Protein 7FCB (pdb70)

B-factor: mean 17.1, std 8.0, range [6.61, 62.69]

Sequence (273 aa):
PQLHYVPYDTPVEDVMRILKESGTLVIRNFLDQNTVQKVQDEVDDYVRNWKTKQPSNLSLMSKTYRCEVLNHPWMHAICERMFGPTYGDYWFNGGSILHLEPGENTQPIHQDHVFYQISKWRRPTDPDLTINFTMALTEFTVENGGTRVCPGSHLWENGHASPAEEDMVPVLMQPGDALILPGSMWHSAGANRTSEYRRGFATSFHPCHFTPIESHHHHLPREMVEEMTPLVQKMLGFRTLNLHNNVKVWKAGEGNLEDATGLKSVAAKLAAAL

Solvent-accessible surface area: 13326 Å² total; per-residue (Å²): 124,113,18,67,73,13,80,84,120,20,81,38,147,46,0,38,117,13,8,164,98,4,0,0,0,0,0,77,103,5,9,83,105,107,22,4,116,99,2,28,116,52,1,59,111,41,1,199,129,151,149,62,44,80,0,37,46,3,1,44,78,0,116,4,2,16,36,86,3,0,39,14,95,13,0,14,18,0,0,97,120,25,0,16,106,74,49,13,28,12,18,4,2,7,7,16,0,31,6,6,61,45,42,33,112,55,57,109,33,50,30,38,8,107,118,21,106,53,8,139,192,27,132,21,129,60,47,17,5,7,0,23,0,4,0,0,6,30,83,2,31,83,103,9,0,2,10,22,0,11,22,9,0,15,87,73,88,78,82,88,75,58,6,39,92,147,74,18,55,47,0,85,0,109,38,0,5,0,0,0,5,2,0,3,0,33,9,0,13,4,11,1,192,46,96,124,74,5,6,0,0,4,0,10,0,0,0,3,112,31,121,26,104,27,75,6,164,102,11,57,98,119,38,5,97,76,9,55,82,72,0,9,39,3,6,19,30,36,6,0,63,34,88,144,146,79,67,35,133,83,32,63,151,38,38,41,14,73,75,63,48,16,81,116,139,101,76,67,135,85,84,76,167

Foldseek 3Di:
DDAEEEEQPDDLVVVVVQCLQWVKYKYALLDPLVLLVQLCVQCVVVQVVACWTWDWPSLQRHVCVQAPVLVRVSVCSNCCVLACVAFNDKAWFTKTKTKHAAFAAWFDWAQQCPPPPCLLVDALPHRFQKKKKKFWSAWADQQQFAKWWQTPQSRDGPPDDADDPVRTHGDTGHGNMIMMHGRSITMITHHNNDNDMTIIMMIMMGHPVDDHPDADPPHDLVSLLSGDPSSCRNRLQWWGDTPDQDIPSDPVSHMNCVVVVSDDDDDDPVVVD

Radius of gyration: 19.38 Å; Cα contacts (8 Å, |Δi|>4): 568; chains: 1; bounding box: 34×60×56 Å

Secondary structure (DSSP, 8-state):
----EE-TTS-HHHHHHHHHHHS-EEETTSS-HHHHHHHHHHHHHHHHH--EE----HHHH-HHHHHTGGG-HHHHHHHHHHHHHHHS-EEE----EEEE-TTPPPPPPB-GGGG-GGGGT--TTSPPS-EEEEEESS-B-TTTT--EE-TTGGGSPTTPPPPPGGG-EE--B-TT-EEEEETT--EE-----SSS-EEEEEEEEEETTS--SS--TTS-HHHHHTS-HHHHHHTT-S-EE-STT-EESEETTEEHHHHTT-S--PPPHHHH-

Structure (mmCIF, N/CA/C/O backbone):
data_7FCB
#
_entry.id   7FCB
#
_cell.length_a   90.210
_cell.length_b   52.316
_cell.length_c   57.784
_cell.angle_alpha   90.000
_cell.angle_beta   99.440
_cell.angle_gamma   90.000
#
_symmetry.space_group_name_H-M   'C 1 2 1'
#
loop_
_entity.id
_entity.type
_entity.pdbx_description
1 polymer '2-oxoglutarate/Fe(II)-dependent dioxygenase SptF'
2 non-polymer N-OXALYLGLYCINE
3 non-polymer 'FE (II) ION'
4 water water
#
loop_
_atom_site.group_PDB
_atom_site.id
_atom_site.type_symbol
_atom_site.label_atom_id
_atom_site.label_alt_id
_atom_site.label_comp_id
_atom_site.label_asym_id
_atom_site.label_entity_id
_atom_site.label_seq_id
_atom_site.pdbx_PDB_ins_code
_atom_site.Cartn_x
_atom_site.Cartn_y
_atom_site.Cartn_z
_atom_site.occupancy
_atom_site.B_iso_or_equiv
_atom_site.auth_seq_id
_atom_site.auth_comp_id
_atom_site.auth_asym_id
_atom_site.auth_atom_id
_atom_site.pdbx_PDB_model_num
ATOM 1 N N . PRO A 1 2 ? -21.79049 -1.23429 9.28393 1.000 31.21187 4 PRO C N 1
ATOM 2 C CA . PRO A 1 2 ? -21.77033 0.23043 9.33043 1.000 25.46032 4 PRO C CA 1
ATOM 3 C C . PRO A 1 2 ? -21.95898 0.85958 7.94870 1.000 25.53298 4 PRO C C 1
ATOM 4 O O . PRO A 1 2 ? -21.62807 0.25663 6.92717 1.000 31.73663 4 PRO C O 1
ATOM 8 N N . GLN A 1 3 ? -22.49428 2.07810 7.93604 1.000 21.26609 5 GLN C N 1
ATOM 9 C CA . GLN A 1 3 ? -22.91467 2.76303 6.72278 1.000 22.16229 5 GLN C CA 1
ATOM 10 C C . GLN A 1 3 ? -22.73147 4.25181 6.97079 1.000 15.72878 5 GLN C C 1
ATOM 11 O O . GLN A 1 3 ? -22.76037 4.69902 8.12065 1.000 17.90571 5 GLN C O 1
ATOM 17 N N . LEU A 1 4 ? -22.54581 5.01823 5.89923 1.000 15.19258 6 LEU C N 1
ATOM 18 C CA . LEU A 1 4 ? -22.61906 6.47303 6.00473 1.000 15.53939 6 LEU C CA 1
ATOM 19 C C . LEU A 1 4 ? -24.08315 6.89635 5.95837 1.000 14.50468 6 LEU C C 1
ATOM 20 O O . LEU A 1 4 ? -24.77382 6.65392 4.96415 1.000 15.75291 6 LEU C O 1
ATOM 25 N N . HIS A 1 5 ? -24.56261 7.52689 7.01935 1.000 12.67115 7 HIS C N 1
ATOM 26 C CA . HIS A 1 5 ? -25.93278 8.01392 7.08039 1.000 12.49689 7 HIS C CA 1
ATOM 27 C C . HIS A 1 5 ? -25.94932 9.52493 6.91094 1.000 15.13861 7 HIS C C 1
ATOM 28 O O . HIS A 1 5 ? -25.08022 10.22611 7.43683 1.000 13.53350 7 HIS C O 1
ATOM 35 N N . TYR A 1 6 ? -26.93653 10.01471 6.16610 1.000 13.76186 8 TYR C N 1
ATOM 36 C CA . TYR A 1 6 ? -27.24442 11.43232 6.04893 1.000 13.29271 8 TYR C CA 1
ATOM 37 C C . TYR A 1 6 ? -28.59324 11.63480 6.72692 1.000 17.40594 8 TYR C C 1
ATOM 38 O O . TYR A 1 6 ? -29.58706 11.01645 6.32622 1.000 19.08482 8 TYR C O 1
ATOM 47 N N . VAL A 1 7 ? -28.62819 12.46117 7.76777 1.000 12.99899 9 VAL C N 1
ATOM 48 C CA . VAL A 1 7 ? -29.83469 12.60390 8.58411 1.000 12.54628 9 VAL C CA 1
ATOM 49 C C . VAL A 1 7 ? -30.32339 14.04549 8.56940 1.000 14.46908 9 VAL C C 1
ATOM 50 O O . VAL A 1 7 ? -29.51565 14.97967 8.43252 1.000 12.82208 9 VAL C O 1
ATOM 54 N N . PRO A 1 8 ? -31.62327 14.27679 8.72168 1.000 13.74318 10 PRO C N 1
ATOM 55 C CA . PRO A 1 8 ? -32.12337 15.64733 8.80039 1.000 14.63190 10 PRO C CA 1
ATOM 56 C C . PRO A 1 8 ? -31.71669 16.33301 10.09271 1.000 12.35894 10 PRO C C 1
ATOM 57 O O . PRO A 1 8 ? -31.43224 15.70381 11.11605 1.000 12.61410 10 PRO C O 1
ATOM 61 N N . TYR A 1 9 ? -31.75170 17.66408 10.04548 1.000 13.94332 11 TYR C N 1
ATOM 62 C CA . TYR A 1 9 ? -31.38028 18.47360 11.20045 1.000 13.70337 11 TYR C CA 1
ATOM 63 C C . TYR A 1 9 ? -32.15914 18.07968 12.44973 1.000 15.13812 11 TYR C C 1
ATOM 64 O O . TYR A 1 9 ? -31.61806 18.08947 13.56300 1.000 13.96503 11 TYR C O 1
ATOM 73 N N . ASP A 1 10 ? -33.43946 17.74756 12.29347 1.000 14.51281 12 ASP C N 1
ATOM 74 C CA . ASP A 1 10 ? -34.30011 17.46923 13.43643 1.000 16.15675 12 ASP C CA 1
ATOM 75 C C . ASP A 1 10 ? -34.22682 16.02147 13.92266 1.000 14.86885 12 ASP C C 1
ATOM 76 O O . ASP A 1 10 ? -35.07689 15.60555 14.71679 1.000 17.42333 12 ASP C O 1
ATOM 81 N N . THR A 1 11 ? -33.22149 15.26138 13.49962 1.000 13.29776 13 THR C N 1
ATOM 82 C CA . THR A 1 11 ? -33.03224 13.91026 14.01671 1.000 14.11830 13 THR C CA 1
ATOM 83 C C . THR A 1 11 ? -32.77678 13.97288 15.51897 1.000 16.37949 13 THR C C 1
ATOM 84 O O . THR A 1 11 ? -31.98977 14.81556 15.97448 1.000 14.88798 13 THR C O 1
ATOM 88 N N . PRO A 1 12 ? -33.41412 13.12307 16.32315 1.000 14.46818 14 PRO C N 1
ATOM 89 C CA . PRO A 1 12 ? -33.17657 13.19554 17.76521 1.000 13.92488 14 PRO C CA 1
ATOM 90 C C . PRO A 1 12 ? -31.71257 12.95908 18.11113 1.000 14.09610 14 PRO C C 1
ATOM 91 O O . PRO A 1 12 ? -31.00932 12.18334 17.45679 1.000 12.77149 14 PRO C O 1
ATOM 95 N N . VAL A 1 13 ? -31.26245 13.65316 19.15812 1.000 12.66809 15 VAL C N 1
ATOM 96 C CA . VAL A 1 13 ? -29.85783 13.58186 19.56262 1.000 12.02375 15 VAL C CA 1
ATOM 97 C C . VAL A 1 13 ? -29.46587 12.14357 19.87220 1.000 12.70079 15 VAL C C 1
ATOM 98 O O . VAL A 1 13 ? -28.37678 11.68690 19.51494 1.000 12.71588 15 VAL C O 1
ATOM 102 N N . GLU A 1 14 ? -30.35115 11.40976 20.55696 1.000 13.63454 16 GLU C N 1
ATOM 103 C CA . GLU A 1 14 ? -30.08781 10.01394 20.89058 1.000 14.62636 16 GLU C CA 1
ATOM 104 C C . GLU A 1 14 ? -29.77349 9.19261 19.65035 1.000 13.42087 16 GLU C C 1
ATOM 105 O O . GLU A 1 14 ? -28.91485 8.30334 19.68024 1.000 14.11443 16 GLU C O 1
ATOM 111 N N . ASP A 1 15 ? -30.47881 9.45663 18.54988 1.000 13.42208 17 ASP C N 1
ATOM 112 C CA . ASP A 1 15 ? -30.26738 8.66226 17.34653 1.000 15.23452 17 ASP C CA 1
ATOM 113 C C . ASP A 1 15 ? -28.93374 8.99857 16.70009 1.000 13.78540 17 ASP C C 1
ATOM 114 O O . ASP A 1 15 ? -28.22957 8.10680 16.22423 1.000 13.22294 17 ASP C O 1
ATOM 119 N N . VAL A 1 16 ? -28.54123 10.27136 16.74705 1.000 12.48877 18 VAL C N 1
ATOM 120 C CA . VAL A 1 16 ? -27.22483 10.65729 16.24067 1.000 12.30937 18 VAL C CA 1
ATOM 121 C C . VAL A 1 16 ? -26.11220 10.00892 17.06088 1.000 11.82748 18 VAL C C 1
ATOM 122 O O . VAL A 1 16 ? -25.12966 9.50530 16.50358 1.000 11.31255 18 VAL C O 1
ATOM 126 N N . MET A 1 17 ? -26.25022 9.99433 18.39230 1.000 11.01101 19 MET C N 1
ATOM 127 C CA . MET A 1 17 ? -25.23333 9.35960 19.22143 1.000 9.90469 19 MET C CA 1
ATOM 128 C C . MET A 1 17 ? -25.13518 7.87333 18.91544 1.000 12.15309 19 MET C C 1
ATOM 129 O O . MET A 1 17 ? -24.03835 7.31299 18.87049 1.000 13.20129 19 MET C O 1
ATOM 134 N N . ARG A 1 18 ? -26.27696 7.22135 18.67591 1.000 12.42523 20 ARG C N 1
ATOM 135 C CA . ARG A 1 18 ? -26.25097 5.80524 18.33189 1.000 13.06996 20 ARG C CA 1
ATOM 136 C C . ARG A 1 18 ? -25.54117 5.57251 17.00363 1.000 14.15900 20 ARG C C 1
ATOM 137 O O . ARG A 1 18 ? -24.73414 4.64698 16.87659 1.000 13.34569 20 ARG C O 1
ATOM 145 N N . ILE A 1 19 ? -25.83910 6.39769 15.99730 1.000 13.62056 21 ILE C N 1
ATOM 146 C CA . ILE A 1 19 ? -25.15430 6.26473 14.71514 1.000 13.60130 21 ILE C CA 1
ATOM 147 C C . ILE A 1 19 ? -23.65899 6.49416 14.88542 1.000 11.73399 21 ILE C C 1
ATOM 148 O O . ILE A 1 19 ? -22.83780 5.77890 14.30369 1.000 12.56575 21 ILE C O 1
ATOM 153 N N . LEU A 1 20 ? -23.27313 7.48886 15.69610 1.000 11.48972 22 LEU C N 1
ATOM 154 C CA . LEU A 1 20 ? -21.84661 7.70017 15.93005 1.000 12.55413 22 LEU C CA 1
ATOM 155 C C . LEU A 1 20 ? -21.20419 6.46539 16.55285 1.000 13.43313 22 LEU C C 1
ATOM 156 O O . LEU A 1 20 ? -20.10556 6.05575 16.15688 1.000 13.17463 22 LEU C O 1
ATOM 161 N N . LYS A 1 21 ? -21.88668 5.84436 17.51315 1.000 13.15000 23 LYS C N 1
ATOM 162 C CA . LYS A 1 21 ? -21.31923 4.67096 18.16625 1.000 13.07397 23 LYS C CA 1
ATOM 163 C C . LYS A 1 21 ? -21.16848 3.51360 17.18455 1.000 14.23269 23 LYS C C 1
ATOM 164 O O . LYS A 1 21 ? -20.14784 2.81044 17.19270 1.000 15.96550 23 LYS C O 1
ATOM 170 N N . GLU A 1 22 ? -22.16151 3.32042 16.31082 1.000 13.63103 24 GLU C N 1
ATOM 171 C CA . GLU A 1 22 ? -22.17005 2.15987 15.43062 1.000 14.18771 24 GLU C CA 1
ATOM 172 C C . GLU A 1 22 ? -21.29786 2.38304 14.19892 1.000 14.86884 24 GLU C C 1
ATOM 173 O O . GLU A 1 22 ? -20.52786 1.49834 13.80842 1.000 15.28136 24 GLU C O 1
ATOM 179 N N . SER A 1 23 ? -21.40515 3.56251 13.57463 1.000 13.46433 25 SER C N 1
ATOM 180 C CA . SER A 1 23 ? -20.76522 3.82301 12.29232 1.000 13.29810 25 SER C CA 1
ATOM 181 C C . SER A 1 23 ? -19.58867 4.78557 12.36599 1.000 12.70733 25 SER C C 1
ATOM 182 O O . SER A 1 23 ? -18.76394 4.79412 11.44732 1.000 12.56279 25 SER C O 1
ATOM 185 N N . GLY A 1 24 ? -19.47952 5.58199 13.42676 1.000 11.04210 26 GLY C N 1
ATOM 186 C CA . GLY A 1 24 ? -18.29815 6.39420 13.64579 1.000 11.36361 26 GLY C CA 1
ATOM 187 C C . GLY A 1 24 ? -18.28331 7.74068 12.95651 1.000 10.84477 26 GLY C C 1
ATOM 188 O O . GLY A 1 24 ? -17.26739 8.45095 13.04766 1.000 11.70815 26 GLY C O 1
ATOM 189 N N . THR A 1 25 ? -19.35843 8.11345 12.27200 1.000 10.53427 27 THR C N 1
ATOM 190 C CA . THR A 1 25 ? -19.44518 9.33915 11.48754 1.000 10.62035 27 THR C CA 1
ATOM 191 C C . THR A 1 25 ? -20.87800 9.40188 10.97660 1.000 12.00443 27 THR C C 1
ATOM 192 O O . THR A 1 25 ? -21.61867 8.41606 11.05469 1.000 12.24846 27 THR C O 1
ATOM 196 N N . LEU A 1 26 ? -21.26524 10.56910 10.46883 1.000 10.43726 28 LEU C N 1
ATOM 197 C CA . LEU A 1 26 ? -22.54666 10.77450 9.79913 1.000 9.55223 28 LEU C CA 1
ATOM 198 C C . LEU A 1 26 ? -22.54758 12.20292 9.27800 1.000 10.62322 28 LEU C C 1
ATOM 199 O O . LEU A 1 26 ? -21.68488 13.01114 9.63998 1.000 9.71020 28 LEU C O 1
ATOM 204 N N . VAL A 1 27 ? -23.52398 12.50420 8.41654 1.000 9.73097 29 VAL C N 1
ATOM 205 C CA . VAL A 1 27 ? -23.77731 13.86433 7.95832 1.000 10.00121 29 VAL C CA 1
ATOM 206 C C . VAL A 1 27 ? -25.11020 14.34116 8.50681 1.000 11.17012 29 VAL C C 1
ATOM 207 O O . VAL A 1 27 ? -26.10805 13.60740 8.47125 1.000 12.14521 29 VAL C O 1
ATOM 211 N N . ILE A 1 28 ? -25.13084 15.57387 9.00827 1.000 10.00356 30 ILE C N 1
ATOM 212 C CA . ILE A 1 28 ? -26.36912 16.25455 9.36246 1.000 10.19517 30 ILE C CA 1
ATOM 213 C C . ILE A 1 28 ? -26.66903 17.28436 8.28403 1.000 11.77541 30 ILE C C 1
ATOM 214 O O . ILE A 1 28 ? -25.89023 18.22957 8.08232 1.000 10.78206 30 ILE C O 1
ATOM 219 N N . ARG A 1 29 ? -27.78747 17.08926 7.57631 1.000 10.78825 31 ARG C N 1
ATOM 220 C CA . ARG A 1 29 ? -28.18338 18.02269 6.53308 1.000 11.14666 31 ARG C CA 1
ATOM 221 C C . ARG A 1 29 ? -28.64063 19.34600 7.12102 1.000 11.70970 31 ARG C C 1
ATOM 222 O O . ARG A 1 29 ? -29.26245 19.40001 8.18063 1.000 11.91941 31 ARG C O 1
ATOM 230 N N . ASN A 1 30 ? -28.37262 20.42802 6.39153 1.000 11.53919 32 ASN C N 1
ATOM 231 C CA . ASN A 1 30 ? -28.86773 21.75075 6.77274 1.000 12.18042 32 ASN C CA 1
ATOM 232 C C . ASN A 1 30 ? -28.35850 22.18176 8.13782 1.000 10.90309 32 ASN C C 1
ATOM 233 O O . ASN A 1 30 ? -29.01438 22.94401 8.84262 1.000 11.83843 32 ASN C O 1
ATOM 238 N N . PHE A 1 31 ? -27.16994 21.69345 8.48082 1.000 11.15028 33 PHE C N 1
ATOM 239 C CA . PHE A 1 31 ? -26.53856 22.04226 9.74573 1.000 10.77255 33 PHE C CA 1
ATOM 240 C C . PHE A 1 31 ? -26.41625 23.54933 9.89609 1.000 10.10038 33 PHE C C 1
ATOM 241 O O . PHE A 1 31 ? -26.67000 24.09992 10.97735 1.000 10.00737 33 PHE C O 1
ATOM 249 N N . LEU A 1 32 ? -26.01151 24.23395 8.82185 1.000 9.20291 34 LEU C N 1
ATOM 250 C CA . LEU A 1 32 ? -26.04475 25.68311 8.74495 1.000 10.54613 34 LEU C CA 1
ATOM 251 C C . LEU A 1 32 ? -27.00742 26.08083 7.64272 1.000 12.26317 34 LEU C C 1
ATOM 252 O O . LEU A 1 32 ? -27.13480 25.37745 6.64239 1.000 12.55364 34 LEU C O 1
ATOM 257 N N . ASP A 1 33 ? -27.66403 27.21996 7.82893 1.000 11.24921 35 ASP C N 1
ATOM 258 C CA . ASP A 1 33 ? -28.47030 27.76715 6.74942 1.000 13.82252 35 ASP C CA 1
ATOM 259 C C . ASP A 1 33 ? -27.58419 28.54336 5.77128 1.000 13.70286 35 ASP C C 1
ATOM 260 O O . ASP A 1 33 ? -26.39220 28.76051 6.00363 1.000 11.93923 35 ASP C O 1
ATOM 265 N N . GLN A 1 34 ? -28.17270 28.94956 4.64293 1.000 13.90272 36 GLN C N 1
ATOM 266 C CA . GLN A 1 34 ? -27.38066 29.64933 3.63601 1.000 12.69602 36 GLN C CA 1
ATOM 267 C C . GLN A 1 34 ? -26.90578 31.00891 4.12437 1.000 13.96896 36 GLN C C 1
ATOM 268 O O . GLN A 1 34 ? -25.86946 31.50518 3.66679 1.000 14.69395 36 GLN C O 1
ATOM 274 N N . ASN A 1 35 ? -27.63892 31.62675 5.04952 1.000 13.03298 37 ASN C N 1
ATOM 275 C CA . ASN A 1 35 ? -27.19490 32.89651 5.61145 1.000 14.80888 37 ASN C CA 1
ATOM 276 C C . ASN A 1 35 ? -25.85699 32.73557 6.31280 1.000 14.46218 37 ASN C C 1
ATOM 277 O O . ASN A 1 35 ? -24.94457 33.55101 6.13424 1.000 14.82044 37 ASN C O 1
ATOM 282 N N . THR A 1 36 ? -25.73061 31.69069 7.13824 1.000 12.95892 38 THR C N 1
ATOM 283 C CA . THR A 1 36 ? -24.49227 31.48025 7.88419 1.000 13.72155 38 THR C CA 1
ATOM 284 C C . THR A 1 36 ? -23.34371 31.11028 6.95383 1.000 12.05402 38 THR C C 1
ATOM 285 O O . THR A 1 36 ? -22.22176 31.60536 7.11707 1.000 11.56819 38 THR C O 1
ATOM 289 N N . VAL A 1 37 ? -23.61209 30.25972 5.95230 1.000 11.11350 39 VAL C N 1
ATOM 290 C CA . VAL A 1 37 ? -22.60113 29.95133 4.94043 1.000 12.15231 39 VAL C CA 1
ATOM 291 C C . VAL A 1 37 ? -22.05802 31.22997 4.30126 1.000 13.83111 39 VAL C C 1
ATOM 292 O O . VAL A 1 37 ? -20.84212 31.40617 4.15050 1.000 12.05934 39 VAL C O 1
ATOM 296 N N . GLN A 1 38 ? -22.95161 32.13936 3.89923 1.000 12.98923 40 GLN C N 1
ATOM 297 C CA . GLN A 1 38 ? -22.49527 33.34643 3.21426 1.000 11.42475 40 GLN C CA 1
ATOM 298 C C . GLN A 1 38 ? -21.76098 34.28475 4.16296 1.000 12.54066 40 GLN C C 1
ATOM 299 O O . GLN A 1 38 ? -20.74647 34.88073 3.78572 1.000 13.22948 40 GLN C O 1
ATOM 305 N N . LYS A 1 39 ? -22.24318 34.42719 5.39744 1.000 11.77820 41 LYS C N 1
ATOM 306 C CA . LYS A 1 39 ? -21.57946 35.33948 6.32278 1.000 11.61005 41 LYS C CA 1
ATOM 307 C C . LYS A 1 39 ? -20.17804 34.85867 6.66697 1.000 13.70447 41 LYS C C 1
ATOM 308 O O . LYS A 1 39 ? -19.24315 35.66209 6.73999 1.000 13.44986 41 LYS C O 1
ATOM 314 N N . VAL A 1 40 ? -20.01481 33.55339 6.88351 1.000 12.22810 42 VAL C N 1
ATOM 315 C CA . VAL A 1 40 ? -18.67996 33.00901 7.12014 1.000 16.18921 42 VAL C CA 1
ATOM 316 C C . VAL A 1 40 ? -17.78342 33.20935 5.89764 1.000 16.47709 42 VAL C C 1
ATOM 317 O O . VAL A 1 40 ? -16.63414 33.64584 6.02799 1.000 18.61498 42 VAL C O 1
ATOM 321 N N . GLN A 1 41 ? -18.28457 32.87901 4.69810 1.000 16.45352 43 GLN C N 1
ATOM 322 C CA . GLN A 1 41 ? -17.51678 33.11861 3.46736 1.000 17.30140 43 GLN C CA 1
ATOM 323 C C . GLN A 1 41 ? -17.10350 34.58476 3.35889 1.000 19.64526 43 GLN C C 1
ATOM 324 O O . GLN A 1 41 ? -15.94514 34.90142 3.06280 1.000 22.08843 43 GLN C O 1
ATOM 330 N N . ASP A 1 42 ? -18.04953 35.49334 3.59406 1.000 16.37688 44 ASP C N 1
ATOM 331 C CA . ASP A 1 42 ? -17.77385 36.92292 3.47879 1.000 16.62546 44 ASP C CA 1
ATOM 332 C C . ASP A 1 42 ? -16.68815 37.34577 4.45333 1.000 17.71908 44 ASP C C 1
ATOM 333 O O . ASP A 1 42 ? -15.80624 38.14461 4.11548 1.000 18.37244 44 ASP C O 1
ATOM 338 N N . GLU A 1 43 ? -16.72634 36.80390 5.66928 1.000 17.43284 45 GLU C N 1
ATOM 339 C CA . GLU A 1 43 ? -15.78647 37.19823 6.70536 1.000 19.93060 45 GLU C CA 1
ATOM 340 C C . GLU A 1 43 ? -14.39299 36.58823 6.52302 1.000 16.94388 45 GLU C C 1
ATOM 341 O O . GLU A 1 43 ? -13.41783 37.19486 6.98191 1.000 23.89075 45 GLU C O 1
ATOM 347 N N . VAL A 1 44 ? -14.25621 35.46955 5.79842 1.000 20.86884 46 VAL C N 1
ATOM 348 C CA . VAL A 1 44 ? -12.96413 34.79309 5.65518 1.000 22.32043 46 VAL C CA 1
ATOM 349 C C . VAL A 1 44 ? -12.38535 34.82045 4.24389 1.000 25.37176 46 VAL C C 1
ATOM 350 O O . VAL A 1 44 ? -11.23940 34.37418 4.06079 1.000 28.74285 46 VAL C O 1
ATOM 354 N N . ASP A 1 45 ? -13.12190 35.29784 3.24036 1.000 25.13706 47 ASP C N 1
ATOM 355 C CA . ASP A 1 45 ? -12.70506 35.02023 1.86499 1.000 26.60205 47 ASP C CA 1
ATOM 356 C C . ASP A 1 45 ? -11.37272 35.68527 1.52510 1.000 33.09130 47 ASP C C 1
ATOM 357 O O . ASP A 1 45 ? -10.48983 35.04771 0.93537 1.000 25.74316 47 ASP C O 1
ATOM 362 N N . ASP A 1 46 ? -11.20188 36.95905 1.89169 1.000 34.11737 48 ASP C N 1
ATOM 363 C CA . ASP A 1 46 ? -9.93402 37.63303 1.62120 1.000 34.46567 48 ASP C CA 1
ATOM 364 C C . ASP A 1 46 ? -8.79349 37.01831 2.42265 1.000 34.61114 48 ASP C C 1
ATOM 365 O O . ASP A 1 46 ? -7.65561 36.96132 1.94211 1.000 28.60580 48 ASP C O 1
ATOM 370 N N . TYR A 1 47 ? -9.08383 36.55118 3.63795 1.000 28.26218 49 TYR C N 1
ATOM 371 C CA . TYR A 1 47 ? -8.06068 35.94289 4.48120 1.000 28.02353 49 TYR C CA 1
ATOM 372 C C . TYR A 1 47 ? -7.56292 34.63797 3.86699 1.000 28.80039 49 TYR C C 1
ATOM 373 O O . TYR A 1 47 ? -6.36838 34.32595 3.94085 1.000 30.14687 49 TYR C O 1
ATOM 382 N N . VAL A 1 48 ? -8.45674 33.89019 3.21114 1.000 28.00501 50 VAL C N 1
ATOM 383 C CA . VAL A 1 48 ? -8.06848 32.63532 2.56979 1.000 30.90668 50 VAL C CA 1
ATOM 384 C C . VAL A 1 48 ? -7.23395 32.89839 1.31774 1.000 34.29404 50 VAL C C 1
ATOM 385 O O . VAL A 1 48 ? -6.20501 32.25046 1.09309 1.000 29.97183 50 VAL C O 1
ATOM 389 N N . ARG A 1 49 ? -7.66449 33.84450 0.47742 1.000 36.69323 51 ARG C N 1
ATOM 390 C CA . ARG A 1 49 ? -6.92197 34.11421 -0.75356 1.000 36.10144 51 ARG C CA 1
ATOM 391 C C . ARG A 1 49 ? -5.52699 34.65404 -0.45979 1.000 37.09760 51 ARG C C 1
ATOM 392 O O . ARG A 1 49 ? -4.57128 34.34986 -1.18379 1.000 36.00759 51 ARG C O 1
ATOM 400 N N . ASN A 1 50 ? -5.38887 35.45128 0.60205 1.000 37.16874 52 ASN C N 1
ATOM 401 C CA . ASN A 1 50 ? -4.10199 36.02687 0.97510 1.000 38.15067 52 ASN C CA 1
ATOM 402 C C . ASN A 1 50 ? -3.23886 35.07069 1.78683 1.000 37.93629 52 ASN C C 1
ATOM 403 O O . ASN A 1 50 ? -2.05984 35.36492 2.01201 1.000 38.62914 52 ASN C O 1
ATOM 408 N N . TRP A 1 51 ? -3.79251 33.94477 2.22414 1.000 35.93542 53 TRP C N 1
ATOM 409 C CA . TRP A 1 51 ? -3.05949 32.95957 3.00914 1.000 35.02827 53 TRP C CA 1
ATOM 410 C C . TRP A 1 51 ? -2.06700 32.20150 2.13401 1.000 37.88289 53 TRP C C 1
ATOM 411 O O . TRP A 1 51 ? -2.45015 31.58999 1.13450 1.000 37.18737 53 TRP C O 1
ATOM 422 N N . LYS A 1 58 ? -1.46784 23.46895 -2.74326 1.000 29.24304 60 LYS C N 1
ATOM 423 C CA . LYS A 1 58 ? -2.83694 23.40588 -3.25391 1.000 32.59685 60 LYS C CA 1
ATOM 424 C C . LYS A 1 58 ? -3.87458 23.12856 -2.15762 1.000 27.61012 60 LYS C C 1
ATOM 425 O O . LYS A 1 58 ? -5.05353 22.90288 -2.44282 1.000 23.67668 60 LYS C O 1
ATOM 431 N N . THR A 1 59 ? -3.43009 23.15823 -0.90138 1.000 28.62788 61 THR C N 1
ATOM 432 C CA . THR A 1 59 ? -4.31973 23.09436 0.25136 1.000 28.35093 61 THR C CA 1
ATOM 433 C C . THR A 1 59 ? -4.03810 24.29803 1.13425 1.000 25.32070 61 THR C C 1
ATOM 434 O O . THR A 1 59 ? -2.87668 24.58208 1.44424 1.000 29.90103 61 THR C O 1
ATOM 438 N N . LYS A 1 60 ? -5.09196 25.01508 1.52378 1.000 24.61621 62 LYS C N 1
ATOM 439 C CA . LYS A 1 60 ? -4.97781 26.10204 2.48881 1.000 22.71331 62 LYS C CA 1
ATOM 440 C C . LYS A 1 60 ? -5.82173 25.76943 3.70916 1.000 25.99975 62 LYS C C 1
ATOM 441 O O . LYS A 1 60 ? -7.03278 25.53794 3.58796 1.000 21.46527 62 LYS C O 1
ATOM 447 N N . GLN A 1 61 ? -5.19355 25.78134 4.88465 1.000 24.34999 63 GLN C N 1
ATOM 448 C CA . GLN A 1 61 ? -5.89350 25.54720 6.15057 1.000 22.34928 63 GLN C CA 1
ATOM 449 C C . GLN A 1 61 ? -5.56711 26.62276 7.18310 1.000 23.14364 63 GLN C C 1
ATOM 450 O O . GLN A 1 61 ? -5.02865 26.32752 8.25493 1.000 24.11764 63 GLN C O 1
ATOM 456 N N . PRO A 1 62 ? -5.91155 27.88193 6.91088 1.000 19.68123 64 PRO C N 1
ATOM 457 C CA . PRO A 1 62 ? -5.74703 28.91510 7.94309 1.000 24.15697 64 PRO C CA 1
ATOM 458 C C . PRO A 1 62 ? -6.74773 28.70649 9.07004 1.000 23.22603 64 PRO C C 1
ATOM 459 O O . PRO A 1 62 ? -7.90109 28.34598 8.83147 1.000 19.05924 64 PRO C O 1
ATOM 463 N N . SER A 1 63 ? -6.29732 28.94599 10.30700 1.000 17.89529 65 SER C N 1
ATOM 464 C CA . SER A 1 63 ? -7.15453 28.84123 11.49000 1.000 17.25053 65 SER C CA 1
ATOM 465 C C . SER A 1 63 ? -7.39894 30.23091 12.07060 1.000 16.28629 65 SER C C 1
ATOM 466 O O . SER A 1 63 ? -7.61726 31.17249 11.30837 1.000 18.33626 65 SER C O 1
ATOM 469 N N . ASN A 1 64 ? -7.37544 30.40273 13.39816 1.000 15.09328 66 ASN C N 1
ATOM 470 C CA . ASN A 1 64 ? -7.65864 31.72572 13.97206 1.000 14.13617 66 ASN C CA 1
ATOM 471 C C . ASN A 1 64 ? -9.07008 32.20848 13.62828 1.000 12.70405 66 ASN C C 1
ATOM 472 O O . ASN A 1 64 ? -9.30062 33.40579 13.45190 1.000 12.34767 66 ASN C O 1
ATOM 477 N N . LEU A 1 65 ? -10.03725 31.28673 13.52014 1.000 10.81574 67 LEU C N 1
ATOM 478 C CA . LEU A 1 65 ? -11.33589 31.65311 12.95829 1.000 12.33101 67 LEU C CA 1
ATOM 479 C C . LEU A 1 65 ? -12.15998 32.52555 13.89673 1.000 12.19600 67 LEU C C 1
ATOM 480 O O . LEU A 1 65 ? -12.93449 33.36864 13.42711 1.000 12.08091 67 LEU C O 1
ATOM 485 N N . SER A 1 66 ? -12.01793 32.34747 15.21352 1.000 11.06492 68 SER C N 1
ATOM 486 C CA . SER A 1 66 ? -12.76201 33.19795 16.13548 1.000 11.21819 68 SER C CA 1
ATOM 487 C C . SER A 1 66 ? -12.28220 34.63969 16.06943 1.000 12.47791 68 SER C C 1
ATOM 488 O O . SER A 1 66 ? -13.08109 35.56689 16.25256 1.000 14.35134 68 SER C O 1
ATOM 491 N N . LEU A 1 67 ? -10.99137 34.84312 15.80718 1.000 11.85356 69 LEU C N 1
ATOM 492 C CA . LEU A 1 67 ? -10.46875 36.18950 15.62183 1.000 14.00804 69 LEU C CA 1
ATOM 493 C C . LEU A 1 67 ? -10.94078 36.78268 14.30517 1.000 14.93650 69 LEU C C 1
ATOM 494 O O . LEU A 1 67 ? -11.28490 37.96726 14.23905 1.000 16.34098 69 LEU C O 1
ATOM 499 N N . MET A 1 68 ? -10.97096 35.98157 13.24379 1.000 12.28370 70 MET C N 1
ATOM 500 C CA . MET A 1 68 ? -11.21780 36.54907 11.92920 1.000 14.65707 70 MET C CA 1
ATOM 501 C C . MET A 1 68 ? -12.69484 36.64402 11.57219 1.000 17.11847 70 MET C C 1
ATOM 502 O O . MET A 1 68 ? -13.04732 37.41998 10.67707 1.000 17.85066 70 MET C O 1
ATOM 507 N N . SER A 1 69 ? -13.57317 35.90823 12.25305 1.000 15.26982 71 SER C N 1
ATOM 508 C CA . SER A 1 69 ? -14.97323 35.80357 11.85136 1.000 13.97250 71 SER C CA 1
ATOM 509 C C . SER A 1 69 ? -15.90030 36.03863 13.04124 1.000 12.34565 71 SER C C 1
ATOM 510 O O . SER A 1 69 ? -15.98219 35.20710 13.95915 1.000 11.92347 71 SER C O 1
ATOM 513 N N . LYS A 1 70 ? -16.60292 37.17416 13.02960 1.000 13.18646 72 LYS C N 1
ATOM 514 C CA . LYS A 1 70 ? -17.60273 37.44302 14.05550 1.000 12.07941 72 LYS C CA 1
ATOM 515 C C . LYS A 1 70 ? -18.69567 36.38443 14.06057 1.000 13.89985 72 LYS C C 1
ATOM 516 O O . LYS A 1 70 ? -19.17443 35.97940 15.12702 1.000 13.87433 72 LYS C O 1
ATOM 522 N N . THR A 1 71 ? -19.10127 35.91769 12.87804 1.000 13.76585 73 THR C N 1
ATOM 523 C CA . THR A 1 71 ? -20.12434 34.88353 12.82269 1.000 13.28815 73 THR C CA 1
ATOM 524 C C . THR A 1 71 ? -19.62642 33.59969 13.47865 1.000 13.58617 73 THR C C 1
ATOM 525 O O . THR A 1 71 ? -20.39195 32.91093 14.15410 1.000 12.01349 73 THR C O 1
ATOM 529 N N . TYR A 1 72 ? -18.34622 33.27031 13.29826 1.000 13.18469 74 TYR C N 1
ATOM 530 C CA . TYR A 1 72 ? -17.79101 32.07359 13.93008 1.000 11.43325 74 TYR C CA 1
ATOM 531 C C . TYR A 1 72 ? -17.85968 32.16585 15.45301 1.000 10.80054 74 TYR C C 1
ATOM 532 O O . TYR A 1 72 ? -18.36034 31.25103 16.11888 1.000 10.74974 74 TYR C O 1
ATOM 541 N N . ARG A 1 73 ? -17.37233 33.27240 16.02410 1.000 10.79935 75 ARG C N 1
ATOM 542 C CA . ARG A 1 73 ? -17.30202 33.36403 17.47874 1.000 10.69405 75 ARG C CA 1
ATOM 543 C C . ARG A 1 73 ? -18.64537 33.68443 18.10901 1.000 12.30437 75 ARG C C 1
ATOM 544 O O . ARG A 1 73 ? -18.88556 33.28596 19.25507 1.000 12.96361 75 ARG C O 1
ATOM 552 N N . CYS A 1 74 ? -19.52186 34.40148 17.39734 1.000 12.32568 76 CYS C N 1
ATOM 553 C CA . CYS A 1 74 ? -20.79556 34.80129 17.97883 1.000 12.22504 76 CYS C CA 1
ATOM 554 C C . CYS A 1 74 ? -21.92198 33.82979 17.68096 1.000 12.38695 76 CYS C C 1
ATOM 555 O O . CYS A 1 74 ? -22.87916 33.74720 18.45417 1.000 14.10845 76 CYS C O 1
ATOM 558 N N . GLU A 1 75 ? -21.84615 33.10542 16.57206 1.000 13.19177 77 GLU C N 1
ATOM 559 C CA . GLU A 1 75 ? -22.93794 32.23037 16.15692 1.000 13.09675 77 GLU C CA 1
ATOM 560 C C . GLU A 1 75 ? -22.50424 30.77139 16.05814 1.000 12.65951 77 GLU C C 1
ATOM 561 O O . GLU A 1 75 ? -23.04475 29.92966 16.77849 1.000 11.57235 77 GLU C O 1
ATOM 567 N N . VAL A 1 76 ? -21.52239 30.44460 15.21261 1.000 11.45842 78 VAL C N 1
ATOM 568 C CA . VAL A 1 76 ? -21.18600 29.04055 14.94632 1.000 11.14191 78 VAL C CA 1
ATOM 569 C C . VAL A 1 76 ? -20.81802 28.30131 16.23520 1.000 10.05480 78 VAL C C 1
ATOM 570 O O . VAL A 1 76 ? -21.23319 27.15351 16.44930 1.000 10.26573 78 VAL C O 1
ATOM 574 N N . LEU A 1 77 ? -20.04116 28.93879 17.11667 1.000 9.59171 79 LEU C N 1
ATOM 575 C CA . LEU A 1 77 ? -19.58913 28.23729 18.31349 1.000 9.54617 79 LEU C CA 1
ATOM 576 C C . LEU A 1 77 ? -20.69191 28.04111 19.34926 1.000 9.46526 79 LEU C C 1
ATOM 577 O O . LEU A 1 77 ? -20.45816 27.33487 20.33651 1.000 10.32575 79 LEU C O 1
ATOM 582 N N . ASN A 1 78 ? -21.87097 28.63150 19.15225 1.000 9.96675 80 ASN C N 1
ATOM 583 C CA . ASN A 1 78 ? -23.04406 28.36827 19.97638 1.000 10.61537 80 ASN C CA 1
ATOM 584 C C . ASN A 1 78 ? -23.94264 27.29564 19.38021 1.000 11.31387 80 ASN C C 1
ATOM 585 O O . ASN A 1 78 ? -25.05098 27.08491 19.88100 1.000 12.29915 80 ASN C O 1
ATOM 590 N N . HIS A 1 79 ? -23.49910 26.61504 18.33201 1.000 9.76347 81 HIS C N 1
ATOM 591 C CA . HIS A 1 79 ? -24.37838 25.72167 17.58703 1.000 9.84143 81 HIS C CA 1
ATOM 592 C C . HIS A 1 79 ? -24.96410 24.62683 18.47685 1.000 10.98796 81 HIS C C 1
ATOM 593 O O . HIS A 1 79 ? -24.20769 23.84517 19.07848 1.000 9.82362 81 HIS C O 1
ATOM 600 N N . PRO A 1 80 ? -26.28943 24.51677 18.57021 1.000 11.19488 82 PRO C N 1
ATOM 601 C CA . PRO A 1 80 ? -26.87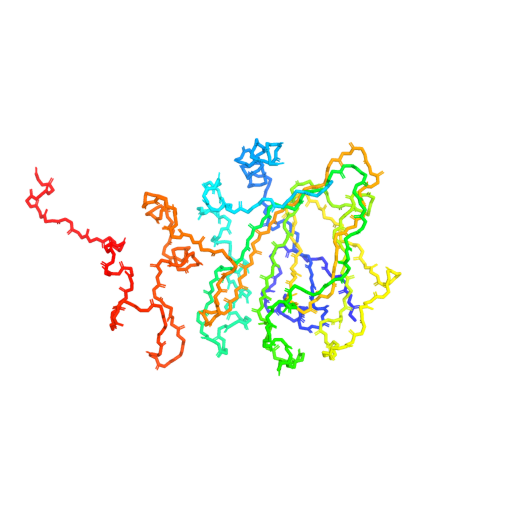355 23.54072 19.50718 1.000 11.68505 82 PRO C CA 1
ATOM 602 C C . PRO A 1 80 ? -26.49573 22.09254 19.23702 1.000 10.12228 82 PRO C C 1
ATOM 603 O O . PRO A 1 80 ? -26.43351 21.29835 20.18435 1.000 10.74288 82 PRO C O 1
ATOM 607 N N . TRP A 1 81 ? -26.23908 21.71246 17.98780 1.000 9.47686 83 TRP C N 1
ATOM 608 C CA . TRP A 1 81 ? -25.85067 20.33106 17.72906 1.000 9.34081 83 TRP C CA 1
ATOM 609 C C . TRP A 1 81 ? -24.46020 20.04146 18.26714 1.000 11.45335 83 TRP C C 1
ATOM 610 O O . TRP A 1 81 ? -24.20991 18.94994 18.79009 1.000 10.59937 83 TRP C O 1
ATOM 621 N N . MET A 1 82 ? -23.53132 20.99669 18.13390 1.000 10.70406 84 MET C N 1
ATOM 622 C CA . MET A 1 82 ? -22.20124 20.77324 18.69249 1.000 10.42192 84 MET C CA 1
ATOM 623 C C . MET A 1 82 ? -22.26501 20.51132 20.18250 1.000 9.48926 84 MET C C 1
ATOM 624 O O . MET A 1 82 ? -21.67323 19.54087 20.67818 1.000 9.23314 84 MET C O 1
ATOM 629 N N . HIS A 1 83 ? -23.03443 21.31811 20.90669 1.000 9.55187 85 HIS C N 1
ATOM 630 C CA . HIS A 1 83 ? -23.07681 21.16986 22.35435 1.000 10.16893 85 HIS C CA 1
ATOM 631 C C . HIS A 1 83 ? -23.87635 19.95091 22.78722 1.000 10.54269 85 HIS C C 1
ATOM 632 O O . HIS A 1 83 ? -23.51417 19.28728 23.77019 1.000 11.13088 85 HIS C O 1
ATOM 639 N N . ALA A 1 84 ? -24.94114 19.61482 22.05859 1.000 10.59041 86 ALA C N 1
ATOM 640 C CA . ALA A 1 84 ? -25.69835 18.42114 22.40737 1.000 11.31916 86 ALA C CA 1
ATOM 641 C C . ALA A 1 84 ? -24.82809 17.17866 22.29423 1.000 10.65965 86 ALA C C 1
ATOM 642 O O . ALA A 1 84 ? -24.85596 16.30586 23.17341 1.000 12.24257 86 ALA C O 1
ATOM 644 N N . ILE A 1 85 ? -24.03438 17.08404 21.22369 1.000 10.99867 87 ILE C N 1
ATOM 645 C CA . ILE A 1 85 ? -23.17079 15.92517 21.03211 1.000 9.64344 87 ILE C CA 1
ATOM 646 C C . ILE A 1 85 ? -22.02559 15.93105 22.03684 1.000 11.15235 87 ILE C C 1
ATOM 647 O O . ILE A 1 85 ? -21.72582 14.91166 22.66155 1.000 10.94869 87 ILE C O 1
ATOM 652 N N . CYS A 1 86 ? -21.38798 17.08287 22.22211 1.000 9.64205 88 CYS C N 1
ATOM 653 C CA . CYS A 1 86 ? -20.20836 17.13221 23.07789 1.000 9.58024 88 CYS C CA 1
ATOM 654 C C . CYS A 1 86 ? -20.56498 16.85335 24.53520 1.000 10.65692 88 CYS C C 1
ATOM 655 O O . CYS A 1 86 ? -19.81401 16.16731 25.24478 1.000 10.70445 88 CYS C O 1
ATOM 658 N N . GLU A 1 87 ? -21.69795 17.37758 25.00704 1.000 10.67789 89 GLU C N 1
ATOM 659 C CA . GLU A 1 87 ? -22.10721 17.08140 26.37685 1.000 10.56610 89 GLU C CA 1
ATOM 660 C C . GLU A 1 87 ? -22.26276 15.58349 26.58141 1.000 10.37601 89 GLU C C 1
ATOM 661 O O . GLU A 1 87 ? -21.84770 15.04222 27.61541 1.000 12.13733 89 GLU C O 1
ATOM 667 N N . ARG A 1 88 ? -22.82106 14.88822 25.59437 1.000 11.19510 90 ARG C N 1
ATOM 668 C CA . ARG A 1 88 ? -23.03188 13.45219 25.74078 1.000 10.62460 90 ARG C CA 1
ATOM 669 C C . ARG A 1 88 ? -21.75009 12.65886 25.52384 1.000 12.03783 90 ARG C C 1
ATOM 670 O O . ARG A 1 88 ? -21.57284 11.59869 26.13216 1.000 13.66979 90 ARG C O 1
ATOM 678 N N . MET A 1 89 ? -20.83612 13.14069 24.67707 1.000 10.81610 91 MET C N 1
ATOM 679 C CA . MET A 1 89 ? -19.62225 12.38021 24.41093 1.000 11.82254 91 MET C CA 1
ATOM 680 C C . MET A 1 89 ? -18.59803 12.55613 25.52860 1.000 11.95123 91 MET C C 1
ATOM 681 O O . MET A 1 89 ? -17.95706 11.58429 25.94268 1.000 12.40344 91 MET C O 1
ATOM 686 N N . PHE A 1 90 ? -18.46900 13.76711 26.06126 1.000 10.36555 92 PHE C N 1
ATOM 687 C CA . PHE A 1 90 ? -17.43281 14.08465 27.03553 1.000 10.97949 92 PHE C CA 1
ATOM 688 C C . PHE A 1 90 ? -17.93907 14.25856 28.45436 1.000 9.87984 92 PHE C C 1
ATOM 689 O O . PHE A 1 90 ? -17.17085 14.03721 29.40030 1.000 11.51577 92 PHE C O 1
ATOM 697 N N . GLY A 1 91 ? -19.20247 14.63094 28.63545 1.000 10.80885 93 GLY C N 1
ATOM 698 C CA . GLY A 1 91 ? -19.73139 14.95945 29.94140 1.000 12.54746 93 GLY C CA 1
ATOM 699 C C . GLY A 1 91 ? -19.61838 13.86995 30.99268 1.000 13.01430 93 GLY C C 1
ATOM 700 O O . GLY A 1 91 ? -19.08553 14.09870 32.08018 1.000 12.70762 93 GLY C O 1
ATOM 701 N N . PRO A 1 92 ? -20.10339 12.66076 30.69888 1.000 12.35907 94 PRO C N 1
ATOM 702 C CA . PRO A 1 92 ? -20.07905 11.61516 31.74164 1.000 12.88631 94 PRO C CA 1
ATOM 703 C C . PRO A 1 92 ? -18.68727 11.30357 32.27547 1.000 13.32531 94 PRO C C 1
ATOM 704 O O . PRO A 1 92 ? -18.52434 11.07626 33.48407 1.000 16.47719 94 PRO C O 1
ATOM 708 N N . THR A 1 93 ? -17.66567 11.32530 31.42107 1.000 13.95906 95 THR C N 1
ATOM 709 C CA . THR A 1 93 ? -16.31982 10.91403 31.80241 1.000 13.85427 95 THR C CA 1
ATOM 710 C C . THR A 1 93 ? -15.48613 12.06948 32.33139 1.000 15.08705 95 THR C C 1
ATOM 711 O O . THR A 1 93 ? -14.74464 11.90947 33.30605 1.000 18.33276 95 THR C O 1
ATOM 715 N N . TYR A 1 94 ? -15.59247 13.23623 31.70955 1.000 12.83102 96 TYR C N 1
ATOM 716 C CA . TYR A 1 94 ? -14.68342 14.34333 31.95287 1.000 13.62262 96 TYR C CA 1
ATOM 717 C C . TYR A 1 94 ? -15.34627 15.55519 32.57039 1.000 14.52840 96 TYR C C 1
ATOM 718 O O . TYR A 1 94 ? -14.65323 16.35131 33.21497 1.000 18.75175 96 TYR C O 1
ATOM 727 N N . GLY A 1 95 ? -16.63384 15.72449 32.39819 1.000 11.74398 97 GLY C N 1
ATOM 728 C CA . GLY A 1 95 ? -17.30395 16.96043 32.77839 1.000 11.82473 97 GLY C CA 1
ATOM 729 C C . GLY A 1 95 ? -17.31221 17.95020 31.61385 1.000 12.20507 97 GLY C C 1
ATOM 730 O O . GLY A 1 95 ? -17.92878 17.68873 30.59260 1.000 12.91233 97 GLY C O 1
ATOM 731 N N . ASP A 1 96 ? -16.61573 19.06568 31.78534 1.000 11.35168 98 ASP C N 1
ATOM 732 C CA . ASP A 1 96 ? -16.59590 20.08872 30.75505 1.000 9.78899 98 ASP C CA 1
ATOM 733 C C . ASP A 1 96 ? -15.75808 19.65752 29.54647 1.000 9.22569 98 ASP C C 1
ATOM 734 O O . ASP A 1 96 ? -14.87235 18.79322 29.62649 1.000 9.65135 98 ASP C O 1
ATOM 739 N N . TYR A 1 97 ? -16.04793 20.29884 28.42202 1.000 9.69710 99 TYR C N 1
ATOM 740 C CA . TYR A 1 97 ? -15.24661 20.22571 27.21372 1.000 8.26621 99 TYR C CA 1
ATOM 741 C C . TYR A 1 97 ? -15.00230 21.65510 26.74251 1.000 8.78316 99 TYR C C 1
ATOM 742 O O . TYR A 1 97 ? -15.61129 22.61404 27.23922 1.000 9.25257 99 TYR C O 1
ATOM 751 N N . TRP A 1 98 ? -14.08378 21.80099 25.78137 1.000 7.54986 100 TRP C N 1
ATOM 752 C CA . TRP A 1 98 ? -13.79102 23.11196 25.21803 1.000 8.20488 100 TRP C CA 1
ATOM 753 C C . TRP A 1 98 ? -13.26609 22.96721 23.79551 1.000 8.00053 100 TRP C C 1
ATOM 754 O O . TRP A 1 98 ? -13.06795 21.86491 23.28943 1.000 8.38273 100 TRP C O 1
ATOM 765 N N . PHE A 1 99 ? -13.08105 24.11012 23.14417 1.000 7.55128 101 PHE C N 1
ATOM 766 C CA . PHE A 1 99 ? -12.68456 24.13565 21.73664 1.000 7.71337 101 PHE C CA 1
ATOM 767 C C . PHE A 1 99 ? -11.26685 23.60191 21.58545 1.000 7.99362 101 PHE C C 1
ATOM 768 O O . PHE A 1 99 ? -10.38928 23.87296 22.41509 1.000 9.20620 101 PHE C O 1
ATOM 776 N N . ASN A 1 100 ? -11.04599 22.82393 20.53003 1.000 8.45317 102 ASN C N 1
ATOM 777 C CA . ASN A 1 100 ? -9.72730 22.27105 20.25681 1.000 8.84299 102 ASN C CA 1
ATOM 778 C C . ASN A 1 100 ? -9.03687 23.08242 19.16098 1.000 9.77696 102 ASN C C 1
ATOM 779 O O . ASN A 1 100 ? -8.04989 23.78361 19.42821 1.000 10.55327 102 ASN C O 1
ATOM 784 N N . GLY A 1 101 ? -9.56347 23.02755 17.93959 1.000 10.62556 103 GLY C N 1
ATOM 785 C CA . GLY A 1 101 ? -9.04115 23.82575 16.84032 1.000 11.77395 103 GLY C CA 1
ATOM 786 C C . GLY A 1 101 ? -10.07376 23.91816 15.73817 1.000 10.92076 103 GLY C C 1
ATOM 787 O O . GLY A 1 101 ? -11.05632 23.17443 15.71040 1.000 11.05383 103 GLY C O 1
ATOM 788 N N . GLY A 1 102 ? -9.85589 24.84433 14.81535 1.000 10.84027 104 GLY C N 1
ATOM 789 C CA . GLY A 1 102 ? -10.76690 24.91143 13.69510 1.000 11.68956 104 GLY C CA 1
ATOM 790 C C . GLY A 1 102 ? -10.18885 25.71884 12.56333 1.000 11.18166 104 GLY C C 1
ATOM 791 O O . GLY A 1 102 ? -9.72687 26.83939 12.76180 1.000 13.44592 104 GLY C O 1
ATOM 792 N N . SER A 1 103 ? -10.23449 25.17411 11.35509 1.000 13.01379 105 SER C N 1
ATOM 793 C CA . SER A 1 103 ? -9.63931 25.87745 10.23725 1.000 14.32667 105 SER C CA 1
ATOM 794 C C . SER A 1 103 ? -10.53419 25.82479 9.01660 1.000 11.37498 105 SER C C 1
ATOM 795 O O . SER A 1 103 ? -11.47091 25.02631 8.92154 1.000 11.88964 105 SER C O 1
ATOM 798 N N . ILE A 1 104 ? -10.23117 26.72287 8.08631 1.000 12.50233 106 ILE C N 1
ATOM 799 C CA . ILE A 1 104 ? -10.74383 26.58957 6.73319 1.000 12.03829 106 ILE C CA 1
ATOM 800 C C . ILE A 1 104 ? -10.12262 25.35679 6.09096 1.000 13.15715 106 ILE C C 1
ATOM 801 O O . ILE A 1 104 ? -8.94293 25.04590 6.30492 1.000 15.21927 106 ILE C O 1
ATOM 806 N N . LEU A 1 105 ? -10.92018 24.63121 5.30939 1.000 11.40591 107 LEU C N 1
ATOM 807 C CA . LEU A 1 105 ? -10.48175 23.41755 4.61778 1.000 11.67546 107 LEU C CA 1
ATOM 808 C C . LEU A 1 105 ? -10.65420 23.67438 3.12324 1.000 12.19575 107 LEU C C 1
ATOM 809 O O . LEU A 1 105 ? -11.69165 23.36786 2.53577 1.000 13.20873 107 LEU C O 1
ATOM 814 N N . HIS A 1 106 ? -9.61162 24.20057 2.49561 1.000 12.18738 108 HIS C N 1
ATOM 815 C CA . HIS A 1 106 ? -9.70076 24.73642 1.14174 1.000 13.89156 108 HIS C CA 1
ATOM 816 C C . HIS A 1 106 ? -8.81072 23.92204 0.21125 1.000 14.22589 108 HIS C C 1
ATOM 817 O O . HIS A 1 106 ? -7.60029 23.82742 0.43361 1.000 16.22163 108 HIS C O 1
ATOM 824 N N . LEU A 1 107 ? -9.40383 23.35596 -0.83857 1.000 14.41579 109 LEU C N 1
ATOM 825 C CA . LEU A 1 107 ? -8.67258 22.58932 -1.84271 1.000 15.27878 109 LEU C CA 1
ATOM 826 C C . LEU A 1 107 ? -8.68029 23.35905 -3.15426 1.000 15.33139 109 LEU C C 1
ATOM 827 O O . LEU A 1 107 ? -9.74069 23.55305 -3.75667 1.000 16.12708 109 LEU C O 1
ATOM 832 N N . GLU A 1 108 ? -7.49629 23.76317 -3.60383 1.000 17.85761 110 GLU C N 1
ATOM 833 C CA . GLU A 1 108 ? -7.36074 24.37018 -4.91282 1.000 19.02387 110 GLU C CA 1
ATOM 834 C C . GLU A 1 108 ? -7.55887 23.30848 -5.99172 1.000 15.37166 110 GLU C C 1
ATOM 835 O O . GLU A 1 108 ? -7.34840 22.11677 -5.74596 1.000 17.68195 110 GLU C O 1
ATOM 841 N N . PRO A 1 109 ? -7.97914 23.71765 -7.18683 1.000 19.08304 111 PRO C N 1
ATOM 842 C CA . PRO A 1 109 ? -8.01952 22.78834 -8.32022 1.000 17.43867 111 PRO C CA 1
ATOM 843 C C . PRO A 1 109 ? -6.66406 22.12382 -8.50202 1.000 17.93139 111 PRO C C 1
ATOM 844 O O . PRO A 1 109 ? -5.61958 22.77753 -8.43340 1.000 20.10070 111 PRO C O 1
ATOM 848 N N . GLY A 1 110 ? -6.67767 20.80336 -8.67834 1.000 18.05514 112 GLY C N 1
ATOM 849 C CA . GLY A 1 110 ? -5.45585 20.05336 -8.86558 1.000 18.85279 112 GLY C CA 1
ATOM 850 C C . GLY A 1 110 ? -4.84245 19.46432 -7.61366 1.000 20.47988 112 GLY C C 1
ATOM 851 O O . GLY A 1 110 ? -3.87511 18.70385 -7.72199 1.000 21.73792 112 GLY C O 1
ATOM 852 N N . GLU A 1 111 ? -5.37056 19.77180 -6.42877 1.000 17.27442 113 GLU C N 1
ATOM 853 C CA . GLU A 1 111 ? -4.80344 19.19662 -5.21566 1.000 19.58523 113 GLU C CA 1
ATOM 854 C C . GLU A 1 111 ? -4.95797 17.68096 -5.21063 1.000 20.30233 113 GLU C C 1
ATOM 855 O O . GLU A 1 111 ? -5.97077 17.14022 -5.66095 1.000 22.05646 113 GLU C O 1
ATOM 861 N N . ASN A 1 112 ? -3.94345 16.99756 -4.69281 1.000 23.76446 114 ASN C N 1
ATOM 862 C CA . ASN A 1 112 ? -3.93746 15.54574 -4.61940 1.000 21.84939 114 ASN C CA 1
ATOM 863 C C . ASN A 1 112 ? -4.65577 15.06159 -3.36385 1.000 18.66166 114 ASN C C 1
ATOM 864 O O . ASN A 1 112 ? -4.88217 15.81565 -2.41518 1.000 18.05454 114 ASN C O 1
ATOM 869 N N . THR A 1 113 ? -5.00171 13.77742 -3.37425 1.000 19.00610 115 THR C N 1
ATOM 870 C CA . THR A 1 113 ? -5.64803 13.14715 -2.23092 1.000 19.65571 115 THR C CA 1
ATOM 871 C C . THR A 1 113 ? -4.78540 13.30218 -0.98118 1.000 18.06473 115 THR C C 1
ATOM 872 O O . THR A 1 113 ? -3.56478 13.13467 -1.02487 1.000 18.19667 115 THR C O 1
ATOM 876 N N . GLN A 1 114 ? -5.43238 13.66196 0.14590 1.000 15.06427 116 GLN C N 1
ATOM 877 C CA . GLN A 1 114 ? -4.78983 13.79624 1.44444 1.000 14.70759 116 GLN C CA 1
ATOM 878 C C . GLN A 1 114 ? -4.56864 12.41777 2.05976 1.000 14.43272 116 GLN C C 1
ATOM 879 O O . GLN A 1 114 ? -5.38734 11.51930 1.86257 1.000 15.61040 116 GLN C O 1
ATOM 885 N N . PRO A 1 115 ? -3.46183 12.20983 2.77260 1.000 15.94894 117 PRO C N 1
ATOM 886 C CA . PRO A 1 115 ? -3.26611 10.92118 3.44879 1.000 16.27133 117 PRO C CA 1
ATOM 887 C C . PRO A 1 115 ? -4.43326 10.60267 4.37789 1.000 14.87932 117 PRO C C 1
ATOM 888 O O . PRO A 1 115 ? -4.93102 11.46918 5.10031 1.000 14.25807 117 PRO C O 1
ATOM 892 N N . ILE A 1 116 ? -4.86339 9.33878 4.34995 1.000 14.43673 118 ILE C N 1
ATOM 893 C CA . ILE A 1 116 ? -5.94291 8.87298 5.21848 1.000 13.66078 118 ILE C CA 1
ATOM 894 C C . ILE A 1 116 ? -5.43117 8.78164 6.65143 1.000 14.67562 118 ILE C C 1
ATOM 895 O O . ILE A 1 116 ? -4.37059 8.19636 6.91236 1.000 14.59213 118 ILE C O 1
ATOM 900 N N . HIS A 1 117 ? -6.18793 9.34492 7.59479 1.000 12.71943 119 HIS C N 1
ATOM 901 C CA . HIS A 1 117 ? -5.67206 9.51681 8.94707 1.000 11.83745 119 HIS C CA 1
ATOM 902 C C . HIS A 1 117 ? -6.81613 9.49671 9.95646 1.000 10.29347 119 HIS C C 1
ATOM 903 O O . HIS A 1 117 ? -7.99223 9.63584 9.60239 1.000 11.26127 119 HIS C O 1
ATOM 910 N N . GLN A 1 118 ? -6.45194 9.32024 11.23015 1.000 11.42276 120 GLN C N 1
ATOM 911 C CA . GLN A 1 118 ? -7.32975 9.62982 12.35282 1.000 10.45892 120 GLN C CA 1
ATOM 912 C C . GLN A 1 118 ? -6.87339 10.95261 12.94805 1.000 10.33545 120 GLN C C 1
ATOM 913 O O . GLN A 1 118 ? -5.67284 11.16780 13.12816 1.000 12.80145 120 GLN C O 1
ATOM 919 N N . ASP A 1 119 ? -7.82528 11.83537 13.27308 1.000 10.81967 121 ASP C N 1
ATOM 920 C CA . ASP A 1 119 ? -7.42124 13.13218 13.82255 1.000 10.35353 121 ASP C CA 1
ATOM 921 C C . ASP A 1 119 ? -6.75081 13.00594 15.18142 1.000 12.00918 121 ASP C C 1
ATOM 922 O O . ASP A 1 119 ? -5.99632 13.90455 15.56817 1.000 12.09916 121 ASP C O 1
ATOM 927 N N . HIS A 1 120 ? -6.99752 11.92658 15.91500 1.000 11.20792 122 HIS C N 1
ATOM 928 C CA . HIS A 1 120 ? -6.49013 11.85218 17.27577 1.000 10.10815 122 HIS C CA 1
ATOM 929 C C . HIS A 1 120 ? -5.05049 11.37634 17.37551 1.000 9.85015 122 HIS C C 1
ATOM 930 O O . HIS A 1 120 ? -4.56042 11.21297 18.49425 1.000 10.82521 122 HIS C O 1
ATOM 937 N N . VAL A 1 121 ? -4.35963 11.18833 16.25180 1.000 11.89426 123 VAL C N 1
ATOM 938 C CA . VAL A 1 121 ? -3.04703 10.55111 16.27301 1.000 12.59893 123 VAL C CA 1
ATOM 939 C C . VAL A 1 121 ? -2.03429 11.36805 17.06359 1.000 13.65771 123 VAL C C 1
ATOM 940 O O . VAL A 1 121 ? -1.09678 10.81078 17.65000 1.000 15.62713 123 VAL C O 1
ATOM 944 N N . PHE A 1 122 ? -2.20181 12.68956 17.10515 1.000 11.33151 124 PHE C N 1
ATOM 945 C CA . PHE A 1 122 ? -1.22484 13.54325 17.77683 1.000 11.30576 124 PHE C CA 1
ATOM 946 C C . PHE A 1 122 ? -1.34656 13.53705 19.30004 1.000 11.71845 124 PHE C C 1
ATOM 947 O O . PHE A 1 122 ? -0.49254 14.13804 19.96301 1.000 13.23324 124 PHE C O 1
ATOM 955 N N . TYR A 1 123 ? -2.37421 12.89436 19.87083 1.000 10.50440 125 TYR C N 1
ATOM 956 C CA . TYR A 1 123 ? -2.44567 12.68377 21.31335 1.000 9.37260 125 TYR C CA 1
ATOM 957 C C . TYR A 1 123 ? -1.65320 11.43746 21.65676 1.000 11.22404 125 TYR C C 1
ATOM 958 O O . TYR A 1 123 ? -2.00574 10.33787 21.21135 1.000 11.68827 125 TYR C O 1
ATOM 967 N N . GLN A 1 124 ? -0.60439 11.59009 22.46092 1.000 11.06722 126 GLN C N 1
ATOM 968 C CA . GLN A 1 124 ? 0.13702 10.40789 22.88102 1.000 12.30323 126 GLN C CA 1
ATOM 969 C C . GLN A 1 124 ? -0.78237 9.41878 23.58362 1.000 13.49037 126 GLN C C 1
ATOM 970 O O . GLN A 1 124 ? -0.64212 8.19614 23.43366 1.000 13.25326 126 GLN C O 1
ATOM 976 N N . ILE A 1 125 ? -1.74912 9.92641 24.34807 1.000 11.75010 127 ILE C N 1
ATOM 977 C CA . ILE A 1 125 ? -2.65951 9.06142 25.08314 1.000 11.58391 127 ILE C CA 1
ATOM 978 C C . ILE A 1 125 ? -3.58865 8.26938 24.17932 1.000 13.38288 127 ILE C C 1
ATOM 979 O O . ILE A 1 125 ? -4.28763 7.37522 24.66845 1.000 13.71813 127 ILE C O 1
ATOM 984 N N . SER A 1 126 ? -3.61766 8.55453 22.87394 1.000 12.08988 128 SER C N 1
ATOM 985 C CA . SER A 1 126 ? -4.37958 7.68245 21.98580 1.000 12.50928 128 SER C CA 1
ATOM 986 C C . SER A 1 126 ? -3.83085 6.26677 21.98685 1.000 15.91610 128 SER C C 1
ATOM 987 O O . SER A 1 126 ? -4.55999 5.33238 21.63079 1.000 15.56661 128 SER C O 1
ATOM 990 N N . LYS A 1 127 ? -2.57246 6.08841 22.38892 1.000 14.03475 129 LYS C N 1
ATOM 991 C CA . LYS A 1 127 ? -1.98285 4.76256 22.49421 1.000 15.82733 129 LYS C CA 1
ATOM 992 C C . LYS A 1 127 ? -2.46728 3.99553 23.71803 1.000 17.85884 129 LYS C C 1
ATOM 993 O O . LYS A 1 127 ? -2.38770 2.75840 23.72883 1.000 17.27561 129 LYS C O 1
ATOM 999 N N . TRP A 1 128 ? -2.97523 4.68953 24.73899 1.000 14.26154 130 TRP C N 1
ATOM 1000 C CA . TRP A 1 128 ? -3.51750 4.05446 25.93348 1.000 16.16507 130 TRP C CA 1
ATOM 1001 C C . TRP A 1 128 ? -5.00878 3.78413 25.81320 1.000 16.28531 130 TRP C C 1
ATOM 1002 O O . TRP A 1 128 ? -5.54620 2.93177 26.52562 1.000 17.22096 130 TRP C O 1
ATOM 1013 N N . ARG A 1 129 ? -5.68160 4.51107 24.93738 1.000 14.86806 131 ARG C N 1
ATOM 1014 C CA . ARG A 1 129 ? -7.12359 4.45019 24.78921 1.000 14.06346 131 ARG C CA 1
ATOM 1015 C C . ARG A 1 129 ? -7.53305 3.16885 24.07580 1.000 14.52820 131 ARG C C 1
ATOM 1016 O O . ARG A 1 129 ? -6.79385 2.63766 23.24572 1.000 17.23856 131 ARG C O 1
ATOM 1024 N N . ARG A 1 130 ? -8.72491 2.67637 24.41184 1.000 15.65953 132 ARG C N 1
ATOM 1025 C CA . ARG A 1 130 ? -9.35983 1.58537 23.68540 1.000 18.76155 132 ARG C CA 1
ATOM 1026 C C . ARG A 1 130 ? -10.50022 2.11967 22.83048 1.000 16.67630 132 ARG C C 1
ATOM 1027 O O . ARG A 1 130 ? -11.05640 3.18318 23.11905 1.000 15.13410 132 ARG C O 1
ATOM 1035 N N . PRO A 1 131 ? -10.88114 1.40031 21.76799 1.000 14.52248 133 PRO C N 1
ATOM 1036 C CA . PRO A 1 131 ? -11.93810 1.90691 20.87267 1.000 15.25555 133 PRO C CA 1
ATOM 1037 C C . PRO A 1 131 ? -13.29416 2.05745 21.53847 1.000 17.44025 133 PRO C C 1
ATOM 1038 O O . PRO A 1 131 ? -14.16605 2.74584 20.98963 1.000 18.34357 133 PRO C O 1
ATOM 1042 N N . THR A 1 132 ? -13.50684 1.43830 22.70149 1.000 16.91104 134 THR C N 1
ATOM 1043 C CA . THR A 1 132 ? -14.75142 1.59682 23.43440 1.000 18.03905 134 THR C CA 1
ATOM 1044 C C . THR A 1 132 ? -14.72478 2.77333 24.39856 1.000 17.88006 134 THR C C 1
ATOM 1045 O O . THR A 1 132 ? -15.76304 3.08871 24.99264 1.000 19.94896 134 THR C O 1
ATOM 1049 N N . ASP A 1 133 ? -13.56902 3.42313 24.57714 1.000 16.96950 135 ASP C N 1
ATOM 1050 C CA . ASP A 1 133 ? -13.46827 4.61815 25.39812 1.000 17.35039 135 ASP C CA 1
ATOM 1051 C C . ASP A 1 133 ? -14.02142 5.81622 24.63194 1.000 15.17459 135 ASP C C 1
ATOM 1052 O O . ASP A 1 133 ? -14.08102 5.80164 23.39696 1.000 14.33872 135 ASP C O 1
ATOM 1057 N N . PRO A 1 134 ? -14.43896 6.87017 25.33692 1.000 13.57749 136 PRO C N 1
ATOM 1058 C CA . PRO A 1 134 ? -14.86517 8.08398 24.63673 1.000 15.03006 136 PRO C CA 1
ATOM 1059 C C . PRO A 1 134 ? -13.74369 8.58288 23.73923 1.000 11.44656 136 PRO C C 1
ATOM 1060 O O . PRO A 1 134 ? -12.55783 8.40685 24.02354 1.000 12.71451 136 PRO C O 1
ATOM 1064 N N . ASP A 1 135 ? -14.13321 9.19117 22.62555 1.000 11.60483 137 ASP C N 1
ATOM 1065 C CA . ASP A 1 135 ? -13.15464 9.80817 21.74365 1.000 10.84027 137 ASP C CA 1
ATOM 1066 C C . ASP A 1 135 ? -12.38615 10.90761 22.46433 1.000 10.46889 137 ASP C C 1
ATOM 1067 O O . ASP A 1 135 ? -12.83956 11.48577 23.46053 1.000 11.82190 137 ASP C O 1
ATOM 1072 N N . LEU A 1 136 ? -11.20283 11.17934 21.94142 1.000 10.01484 138 LEU C N 1
ATOM 1073 C CA . LEU A 1 136 ? -10.34086 12.21658 22.48093 1.000 9.71217 138 LEU C CA 1
ATOM 1074 C C . LEU A 1 136 ? -10.68779 13.59862 21.95041 1.000 8.68760 138 LEU C C 1
ATOM 1075 O O . LEU A 1 136 ? -10.32737 14.59616 22.58276 1.000 10.08744 138 LEU C O 1
ATOM 1080 N N . THR A 1 137 ? -11.37930 13.67012 20.81608 1.000 8.40766 139 THR C N 1
ATOM 1081 C CA . THR A 1 137 ? -11.72820 14.92385 20.16842 1.000 8.25495 139 THR C CA 1
ATOM 1082 C C . THR A 1 137 ? -12.83589 14.61125 19.17425 1.000 8.21792 139 THR C C 1
ATOM 1083 O O . THR A 1 137 ? -13.02991 13.45786 18.78504 1.000 8.74360 139 THR C O 1
ATOM 1087 N N . ILE A 1 138 ? -13.57378 15.65066 18.77747 1.000 7.99351 140 ILE C N 1
ATOM 1088 C CA . ILE A 1 138 ? -14.61100 15.51573 17.75851 1.000 8.64115 140 ILE C CA 1
ATOM 1089 C C . ILE A 1 138 ? -14.61323 16.76916 16.89890 1.000 8.60036 140 ILE C C 1
ATOM 1090 O O . ILE A 1 138 ? -14.50996 17.89058 17.40892 1.000 8.46996 140 ILE C O 1
ATOM 1095 N N . ASN A 1 139 ? -14.75997 16.57058 15.58982 1.000 8.93529 141 ASN C N 1
ATOM 1096 C CA . ASN A 1 139 ? -14.67355 17.62669 14.59166 1.000 8.41774 141 ASN C CA 1
ATOM 1097 C C . ASN A 1 139 ? -16.00779 17.71901 13.85458 1.000 8.39028 141 ASN C C 1
ATOM 1098 O O . ASN A 1 139 ? -16.67497 16.70333 13.62988 1.000 9.38867 141 ASN C O 1
ATOM 1103 N N . PHE A 1 140 ? -16.41941 18.94260 13.54949 1.000 8.19401 142 PHE C N 1
ATOM 1104 C CA . PHE A 1 140 ? -17.57543 19.21877 12.70261 1.000 7.96701 142 PHE C CA 1
ATOM 1105 C C . PHE A 1 140 ? -17.05385 19.89450 11.44715 1.000 8.00867 142 PHE C C 1
ATOM 1106 O O . PHE A 1 140 ? -16.55066 21.02374 11.52425 1.000 8.98907 142 PHE C O 1
ATOM 1114 N N . THR A 1 141 ? -17.15929 19.20488 10.30055 1.000 8.94922 143 THR C N 1
ATOM 1115 C CA . THR A 1 141 ? -16.64464 19.70451 9.02051 1.000 10.56566 143 THR C CA 1
ATOM 1116 C C . THR A 1 141 ? -17.83644 20.17880 8.19505 1.000 9.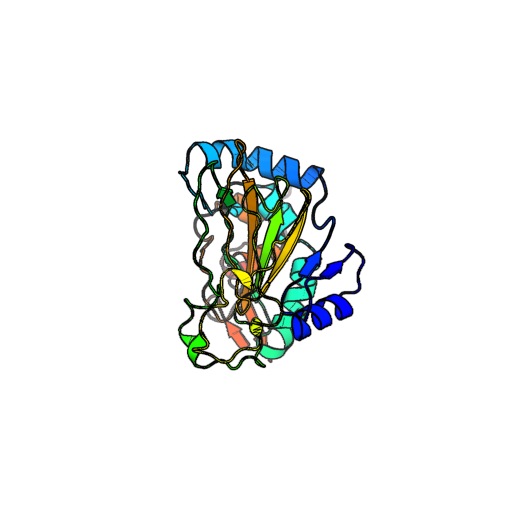87025 143 THR C C 1
ATOM 1117 O O . THR A 1 141 ? -18.64835 19.36448 7.73344 1.000 10.07856 143 THR C O 1
ATOM 1121 N N . MET A 1 142 ? -17.95323 21.49331 8.03777 1.000 10.03618 144 MET C N 1
ATOM 1122 C CA . MET A 1 142 ? -19.12611 22.11165 7.44390 1.000 10.20439 144 MET C CA 1
ATOM 1123 C C . MET A 1 142 ? -18.81681 22.54712 6.01596 1.000 10.86092 144 MET C C 1
ATOM 1124 O O . MET A 1 142 ? -17.81407 23.21485 5.76858 1.000 11.01515 144 MET C O 1
ATOM 1129 N N . ALA A 1 143 ? -19.68101 22.17006 5.08254 1.000 10.67355 145 ALA C N 1
ATOM 1130 C CA . ALA A 1 143 ? -19.47210 22.52625 3.68506 1.000 9.71586 145 ALA C CA 1
ATOM 1131 C C . ALA A 1 143 ? -19.78275 23.99772 3.43708 1.000 9.98957 145 ALA C C 1
ATOM 1132 O O . ALA A 1 143 ? -20.81981 24.51157 3.86519 1.000 11.67578 145 ALA C O 1
ATOM 1134 N N . LEU A 1 144 ? -18.87002 24.68461 2.75156 1.000 12.14514 146 LEU C N 1
ATOM 1135 C CA . LEU A 1 144 ? -19.13833 26.02754 2.25680 1.000 13.18673 146 LEU C CA 1
ATOM 1136 C C . LEU A 1 144 ? -19.49278 25.97573 0.77556 1.000 12.68164 146 LEU C C 1
ATOM 1137 O O . LEU A 1 144 ? -20.56458 26.43151 0.37651 1.000 14.77247 146 LEU C O 1
ATOM 1142 N N . THR A 1 145 ? -18.61754 25.39665 -0.04376 1.000 11.80109 147 THR C N 1
ATOM 1143 C CA . THR A 1 145 ? -19.03029 24.94348 -1.36195 1.000 12.35057 147 THR C CA 1
ATOM 1144 C C . THR A 1 145 ? -19.65832 23.55945 -1.24405 1.000 11.56129 147 THR C C 1
ATOM 1145 O O . THR A 1 145 ? -19.60200 22.89939 -0.19983 1.000 12.83422 147 THR C O 1
ATOM 1149 N N . GLU A 1 146 ? -20.27093 23.10808 -2.32930 1.000 12.83256 148 GLU C N 1
ATOM 1150 C CA . GLU A 1 146 ? -20.63256 21.70642 -2.40982 1.000 12.80891 148 GLU C CA 1
ATOM 1151 C C . GLU A 1 146 ? -19.38916 20.83658 -2.22385 1.000 11.69138 148 GLU C C 1
ATOM 1152 O O . GLU A 1 146 ? -18.26515 21.23181 -2.54904 1.000 13.01507 148 GLU C O 1
ATOM 1158 N N . PHE A 1 147 ? -19.59599 19.65069 -1.65825 1.000 11.52409 149 PHE C N 1
ATOM 1159 C CA . PHE A 1 147 ? -18.59025 18.59780 -1.59355 1.000 12.91503 149 PHE C CA 1
ATOM 1160 C C . PHE A 1 147 ? -19.05157 17.50014 -2.54195 1.000 13.00327 149 PHE C C 1
ATOM 1161 O O . PHE A 1 147 ? -20.14955 16.95651 -2.37750 1.000 13.35392 149 PHE C O 1
ATOM 1169 N N . THR A 1 148 ? -18.24105 17.20525 -3.55156 1.000 13.83685 150 THR C N 1
ATOM 1170 C CA . THR A 1 148 ? -18.54836 16.13900 -4.49850 1.000 12.64948 150 THR C CA 1
ATOM 1171 C C . THR A 1 148 ? -17.39366 15.14716 -4.51959 1.000 12.91879 150 THR C C 1
ATOM 1172 O O . THR A 1 148 ? -16.33158 15.38523 -3.94055 1.000 12.79762 150 THR C O 1
ATOM 1176 N N . VAL A 1 149 ? -17.59519 14.01385 -5.19556 1.000 14.44207 151 VAL C N 1
ATOM 1177 C CA . VAL A 1 149 ? -16.46986 13.11277 -5.42263 1.000 13.39764 151 VAL C CA 1
ATOM 1178 C C . VAL A 1 149 ? -15.34188 13.85563 -6.12317 1.000 16.03217 151 VAL C C 1
ATOM 1179 O O . VAL A 1 149 ? -14.18486 13.84844 -5.67970 1.000 15.97043 151 VAL C O 1
ATOM 1183 N N . GLU A 1 150 ? -15.68882 14.54832 -7.20773 1.000 15.84211 152 GLU C N 1
ATOM 1184 C CA . GLU A 1 150 ? -14.70980 15.07249 -8.14156 1.000 16.33646 152 GLU C CA 1
ATOM 1185 C C . GLU A 1 150 ? -13.95707 16.26900 -7.58325 1.000 17.11728 152 GLU C C 1
ATOM 1186 O O . GLU A 1 150 ? -12.81610 16.51131 -7.98686 1.000 15.28673 152 GLU C O 1
ATOM 1192 N N . ASN A 1 151 ? -14.55751 17.03021 -6.66026 1.000 14.01222 153 ASN C N 1
ATOM 1193 C CA . ASN A 1 151 ? -13.87523 18.20479 -6.13226 1.000 12.62758 153 ASN C CA 1
ATOM 1194 C C . ASN A 1 151 ? -13.12547 17.93171 -4.84118 1.000 12.09754 153 ASN C C 1
ATOM 1195 O O . ASN A 1 151 ? -12.61416 18.87036 -4.22324 1.000 12.68991 153 ASN C O 1
ATOM 1200 N N . GLY A 1 152 ? -13.03272 16.67059 -4.44084 1.000 13.48473 154 GLY C N 1
ATOM 1201 C CA . GLY A 1 152 ? -12.24432 16.31062 -3.28022 1.000 12.85677 154 GLY C CA 1
ATOM 1202 C C . GLY A 1 152 ? -12.99651 16.27337 -1.97465 1.000 11.83380 154 GLY C C 1
ATOM 1203 O O . GLY A 1 152 ? -12.36161 16.36821 -0.91355 1.000 13.00546 154 GLY C O 1
ATOM 1204 N N . GLY A 1 153 ? -14.32434 16.15472 -2.01191 1.000 12.52138 155 GLY C N 1
ATOM 1205 C CA . GLY A 1 153 ? -15.10029 15.98750 -0.79695 1.000 12.84842 155 GLY C CA 1
ATOM 1206 C C . GLY A 1 153 ? -14.49718 14.93545 0.11253 1.000 12.18466 155 GLY C C 1
ATOM 1207 O O . GLY A 1 153 ? -13.97796 13.91252 -0.35429 1.000 12.98065 155 GLY C O 1
ATOM 1208 N N . THR A 1 154 ? -14.52159 15.20908 1.42013 1.000 11.36988 156 THR C N 1
ATOM 1209 C CA . THR A 1 154 ? -13.96339 14.30053 2.41231 1.000 11.00250 156 THR C CA 1
ATOM 1210 C C . THR A 1 154 ? -14.49537 12.88526 2.20959 1.000 10.42408 156 THR C C 1
ATOM 1211 O O . THR A 1 154 ? -15.65131 12.68033 1.83349 1.000 10.90360 156 THR C O 1
ATOM 1215 N N . ARG A 1 155 ? -13.64271 11.90343 2.49053 1.000 10.51925 157 ARG C N 1
ATOM 1216 C CA . ARG A 1 155 ? -14.01956 10.50138 2.44834 1.000 11.28351 157 ARG C CA 1
ATOM 1217 C C . ARG A 1 155 ? -13.80979 9.89252 3.82687 1.000 10.15724 157 ARG C C 1
ATOM 1218 O O . ARG A 1 155 ? -12.89178 10.28019 4.55796 1.000 10.93062 157 ARG C O 1
ATOM 1226 N N . VAL A 1 156 ? -14.67701 8.94202 4.19007 1.000 10.25970 158 VAL C N 1
ATOM 1227 C CA . VAL A 1 156 ? -14.65582 8.30434 5.50232 1.000 10.84632 158 VAL C CA 1
ATOM 1228 C C . VAL A 1 156 ? -14.68198 6.79416 5.31811 1.000 10.68060 158 VAL C C 1
ATOM 1229 O O . VAL A 1 156 ? -15.00054 6.28500 4.24139 1.000 10.91178 158 VAL C O 1
ATOM 1233 N N . CYS A 1 157 ? -14.34017 6.07138 6.38209 1.000 11.38925 159 CYS C N 1
ATOM 1234 C CA . CYS A 1 157 ? -14.41285 4.61275 6.37936 1.000 11.86984 159 CYS C CA 1
ATOM 1235 C C . CYS A 1 157 ? -15.31066 4.19433 7.53288 1.000 11.98355 159 CYS C C 1
ATOM 1236 O O . CYS A 1 157 ? -14.83214 3.98273 8.66021 1.000 11.29406 159 CYS C O 1
ATOM 1239 N N . PRO A 1 158 ? -16.61976 4.09845 7.30286 1.000 12.11892 160 PRO C N 1
ATOM 1240 C CA . PRO A 1 158 ? -17.54899 3.80676 8.40220 1.000 12.06540 160 PRO C CA 1
ATOM 1241 C C . PRO A 1 158 ? -17.16196 2.51601 9.10118 1.000 13.75916 160 PRO C C 1
ATOM 1242 O O . PRO A 1 158 ? -16.77509 1.53498 8.46317 1.000 14.19865 160 PRO C O 1
ATOM 1246 N N . GLY A 1 159 ? -17.22764 2.54300 10.43184 1.000 12.85103 161 GLY C N 1
ATOM 1247 C CA . GLY A 1 159 ? -16.84457 1.42010 11.25757 1.000 14.00563 161 GLY C CA 1
ATOM 1248 C C . GLY A 1 159 ? -15.39179 1.40088 11.67903 1.000 15.74826 161 GLY C C 1
ATOM 1249 O O . GLY A 1 159 ? -15.05032 0.68388 12.62453 1.000 14.86675 161 GLY C O 1
ATOM 1250 N N . SER A 1 160 ? -14.52482 2.16978 11.01534 1.000 14.09331 162 SER C N 1
ATOM 1251 C CA . SER A 1 160 ? -13.09578 2.10829 11.30221 1.000 13.08465 162 SER C CA 1
ATOM 1252 C C . SER A 1 160 ? -12.73116 2.74053 12.63901 1.000 13.70577 162 SER C C 1
ATOM 1253 O O . SER A 1 160 ? -11.61017 2.53215 13.12034 1.000 14.62018 162 SER C O 1
ATOM 1256 N N . HIS A 1 161 ? -13.65699 3.47166 13.26145 1.000 11.19202 163 HIS C N 1
ATOM 1257 C CA . HIS A 1 161 ? -13.42938 3.99779 14.60101 1.000 11.25219 163 HIS C CA 1
ATOM 1258 C C . HIS A 1 161 ? -13.33432 2.88851 15.64296 1.000 12.12748 163 HIS C C 1
ATOM 1259 O O . HIS A 1 161 ? -12.85882 3.13444 16.76182 1.000 13.84709 163 HIS C O 1
ATOM 1266 N N . LEU A 1 162 ? -13.78781 1.67346 15.31485 1.000 12.08486 164 LEU C N 1
ATOM 1267 C CA . LEU A 1 162 ? -13.76581 0.56465 16.25949 1.000 13.56344 164 LEU C CA 1
ATOM 1268 C C . LEU A 1 162 ? -12.52865 -0.30846 16.12022 1.000 16.73501 164 LEU C C 1
ATOM 1269 O O . LEU A 1 162 ? -12.33569 -1.21371 16.94467 1.000 16.56845 164 LEU C O 1
ATOM 1274 N N . TRP A 1 163 ? -11.69103 -0.05528 15.11734 1.000 16.48922 165 TRP C N 1
ATOM 1275 C CA . TRP A 1 163 ? -10.46128 -0.81148 14.94262 1.000 19.45067 165 TRP C CA 1
ATOM 1276 C C . TRP A 1 163 ? -9.50719 -0.54053 16.09555 1.000 21.01333 165 TRP C C 1
ATOM 1277 O O . TRP A 1 163 ? -9.45474 0.56306 16.64023 1.000 18.58582 165 TRP C O 1
ATOM 1288 N N . GLU A 1 164 ? -8.73975 -1.56384 16.46348 1.000 24.30852 166 GLU C N 1
ATOM 1289 C CA . GLU A 1 164 ? -7.77532 -1.39544 17.53619 1.000 23.05068 166 GLU C CA 1
ATOM 1290 C C . GLU A 1 164 ? -6.62300 -0.49701 17.09019 1.000 22.71188 166 GLU C C 1
ATOM 1291 O O . GLU A 1 164 ? -6.35753 -0.31821 15.89828 1.000 21.97965 166 GLU C O 1
ATOM 1297 N N . ASN A 1 165 ? -5.94085 0.08149 18.07736 1.000 25.37923 167 ASN C N 1
ATOM 1298 C CA . ASN A 1 165 ? -4.73279 0.84756 17.81302 1.000 23.73571 167 ASN C CA 1
ATOM 1299 C C . ASN A 1 165 ? -3.74043 0.01839 17.01545 1.000 27.04886 167 ASN C C 1
ATOM 1300 O O . ASN A 1 165 ? -3.55869 -1.17604 17.26710 1.000 29.84415 167 ASN C O 1
ATOM 1305 N N . GLY A 1 166 ? -3.07674 0.67029 16.06570 1.000 30.39268 168 GLY C N 1
ATOM 1306 C CA . GLY A 1 166 ? -2.09397 0.01009 15.24281 1.000 28.02354 168 GLY C CA 1
ATOM 1307 C C . GLY A 1 166 ? -2.65539 -0.67230 14.01983 1.000 30.82567 168 GLY C C 1
ATOM 1308 O O . GLY A 1 166 ? -1.87407 -1.16217 13.19511 1.000 29.27602 168 GLY C O 1
ATOM 1309 N N . HIS A 1 167 ? -3.98111 -0.73385 13.88594 1.000 24.37327 169 HIS C N 1
ATOM 1310 C CA . HIS A 1 167 ? -4.59216 -1.20620 12.65253 1.000 25.19284 169 HIS C CA 1
ATOM 1311 C C . HIS A 1 167 ? -4.10416 -0.34969 11.49342 1.000 23.16262 169 HIS C C 1
ATOM 1312 O O . HIS A 1 167 ? -3.93048 0.86423 11.62610 1.000 24.12260 169 HIS C O 1
ATOM 1319 N N . ALA A 1 168 ? -3.86288 -0.99081 10.35517 1.000 23.55288 170 ALA C N 1
ATOM 1320 C CA . ALA A 1 168 ? -3.44644 -0.25240 9.17780 1.000 24.24023 170 ALA C CA 1
ATOM 1321 C C . ALA A 1 168 ? -4.56462 0.68430 8.72189 1.000 19.87027 170 ALA C C 1
ATOM 1322 O O . ALA A 1 168 ? -5.74087 0.50034 9.04627 1.000 21.25874 170 ALA C O 1
ATOM 1324 N N . SER A 1 169 ? -4.17822 1.71181 7.97834 1.000 20.20987 171 SER C N 1
ATOM 1325 C CA . SER A 1 169 ? -5.16580 2.60682 7.40329 1.000 20.06406 171 SER C CA 1
ATOM 1326 C C . SER A 1 169 ? -6.07602 1.83098 6.44975 1.000 20.74385 171 SER C C 1
ATOM 1327 O O . SER A 1 169 ? -5.67922 0.79334 5.90193 1.000 21.29478 171 SER C O 1
ATOM 1330 N N . PRO A 1 170 ? -7.31062 2.29528 6.24674 1.000 18.22840 172 PRO C N 1
ATOM 1331 C CA . PRO A 1 170 ? -8.15268 1.68912 5.20980 1.000 16.92475 172 PRO C CA 1
ATOM 1332 C C . PRO A 1 170 ? -7.48131 1.79478 3.85376 1.000 19.86321 172 PRO C C 1
ATOM 1333 O O . PRO A 1 170 ? -6.69659 2.70838 3.58802 1.000 19.72326 172 PRO C O 1
ATOM 1337 N N . ALA A 1 171 ? -7.81290 0.85204 2.97951 1.000 18.22518 173 ALA C N 1
ATOM 1338 C CA . ALA A 1 171 ? -7.41146 0.98256 1.59011 1.000 20.63150 173 ALA C CA 1
ATOM 1339 C C . ALA A 1 171 ? -8.18105 2.12004 0.92689 1.000 17.68798 173 ALA C C 1
ATOM 1340 O O . ALA A 1 171 ? -9.32060 2.42278 1.28940 1.000 17.45279 173 ALA C O 1
ATOM 1342 N N . GLU A 1 172 ? -7.54822 2.74891 -0.06456 1.000 18.20929 174 GLU C N 1
ATOM 1343 C CA . GLU A 1 172 ? -8.20367 3.83245 -0.79058 1.000 16.51818 174 GLU C CA 1
ATOM 1344 C C . GLU A 1 172 ? -9.56097 3.39224 -1.32085 1.000 19.39462 174 GLU C C 1
ATOM 1345 O O . GLU A 1 172 ? -10.54164 4.15101 -1.26264 1.000 15.94947 174 GLU C O 1
ATOM 1351 N N . GLU A 1 173 ? -9.64274 2.14830 -1.80677 1.000 19.86138 175 GLU C N 1
ATOM 1352 C CA . GLU A 1 173 ? -10.88063 1.61809 -2.36267 1.000 19.86265 175 GLU C CA 1
ATOM 1353 C C . GLU A 1 173 ? -11.96179 1.41849 -1.30545 1.000 19.23545 175 GLU C C 1
ATOM 1354 O O . GLU A 1 173 ? -13.13535 1.26440 -1.66290 1.000 20.51157 175 GLU C O 1
ATOM 1360 N N . ASP A 1 174 ? -11.60042 1.42425 -0.01990 1.000 18.74470 176 ASP C N 1
ATOM 1361 C CA . ASP A 1 174 ? -12.56066 1.29346 1.06680 1.000 20.22851 176 ASP C CA 1
ATOM 1362 C C . ASP A 1 174 ? -13.14962 2.62692 1.49338 1.000 16.05796 176 ASP C C 1
ATOM 1363 O O . ASP A 1 174 ? -14.03318 2.64534 2.35651 1.000 16.68820 176 ASP C O 1
ATOM 1368 N N . MET A 1 175 ? -12.66239 3.73255 0.94226 1.000 14.29410 177 MET C N 1
ATOM 1369 C CA . MET A 1 175 ? -13.10330 5.04403 1.39423 1.000 14.83580 177 MET C CA 1
ATOM 1370 C C . MET A 1 175 ? -14.41053 5.43080 0.71837 1.000 13.79767 177 MET C C 1
ATOM 1371 O O . MET A 1 175 ? -14.61068 5.18305 -0.47169 1.000 15.78968 177 MET C O 1
ATOM 1376 N N . VAL A 1 176 ? -15.30196 6.02993 1.49333 1.000 12.12783 178 VAL C N 1
ATOM 1377 C CA . VAL A 1 176 ? -16.65209 6.39733 1.08284 1.000 12.13537 178 VAL C CA 1
ATOM 1378 C C . VAL A 1 176 ? -16.70400 7.91814 0.98566 1.000 11.02425 178 VAL C C 1
ATOM 1379 O O . VAL A 1 176 ? -16.52288 8.59915 2.00402 1.000 10.80484 178 VAL C O 1
ATOM 1383 N N . PRO A 1 177 ? -16.92776 8.49010 -0.19598 1.000 11.20911 179 PRO C N 1
ATOM 1384 C CA . PRO A 1 177 ? -16.96452 9.95223 -0.30809 1.000 10.94875 179 PRO C CA 1
ATOM 1385 C C . PRO A 1 177 ? -18.22707 10.52622 0.31425 1.000 10.80184 179 PRO C C 1
ATOM 1386 O O . PRO A 1 177 ? -19.30285 9.91872 0.29016 1.000 12.52857 179 PRO C O 1
ATOM 1390 N N . VAL A 1 178 ? -18.08604 11.72049 0.87471 1.000 11.32772 180 VAL C N 1
ATOM 1391 C CA . VAL A 1 178 ? -19.17531 12.39576 1.56761 1.000 11.20955 180 VAL C CA 1
ATOM 1392 C C . VAL A 1 178 ? -19.69029 13.50943 0.66614 1.000 14.18078 180 VAL C C 1
ATOM 1393 O O . VAL A 1 178 ? -18.98548 14.49263 0.41130 1.000 16.47982 180 VAL C O 1
ATOM 1397 N N . LEU A 1 179 ? -20.93219 13.37302 0.20180 1.000 12.24050 181 LEU C N 1
ATOM 1398 C CA . LEU A 1 179 ? -21.52197 14.29021 -0.77018 1.000 13.30034 181 LEU C CA 1
ATOM 1399 C C . LEU A 1 179 ? -22.42259 15.26503 -0.01983 1.000 15.03976 181 LEU C C 1
ATOM 1400 O O . LEU A 1 179 ? -23.45798 14.86789 0.52624 1.000 15.95466 181 LEU C O 1
ATOM 1405 N N . MET A 1 180 ? -22.05132 16.54857 -0.02613 1.000 11.42665 182 MET C N 1
ATOM 1406 C CA . MET A 1 180 ? -22.68951 17.55770 0.81259 1.000 12.48723 182 MET C CA 1
ATOM 1407 C C . MET A 1 180 ? -23.02334 18.78906 -0.01048 1.000 12.68486 182 MET C C 1
ATOM 1408 O O . MET A 1 180 ? -22.27939 19.16562 -0.924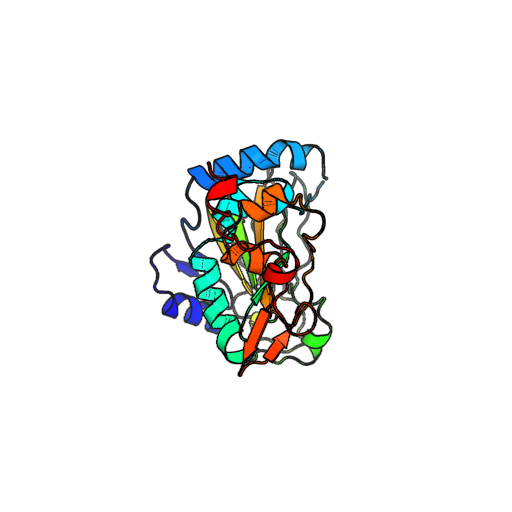86 1.000 13.66414 182 MET C O 1
ATOM 1413 N N . GLN A 1 181 ? -24.14766 19.39658 0.30943 1.000 12.28770 183 GLN C N 1
ATOM 1414 C CA . GLN A 1 181 ? -24.49424 20.71944 -0.17555 1.000 13.19573 183 GLN C CA 1
ATOM 1415 C C . GLN A 1 181 ? -23.97821 21.76118 0.81031 1.000 11.98079 183 GLN C C 1
ATOM 1416 O O . GLN A 1 181 ? -23.70047 21.44002 1.97625 1.000 11.48420 183 GLN C O 1
ATOM 1422 N N . PRO A 1 182 ? -23.79135 23.00842 0.37135 1.000 11.85023 184 PRO C N 1
ATOM 1423 C CA . PRO A 1 182 ? -23.38009 24.06523 1.30282 1.000 13.22288 184 PRO C CA 1
ATOM 1424 C C . PRO A 1 182 ? -24.26558 24.06297 2.53391 1.000 11.64107 184 PRO C C 1
ATOM 1425 O O . PRO A 1 182 ? -25.49426 24.03450 2.44110 1.000 13.84228 184 PRO C O 1
ATOM 1429 N N . GLY A 1 183 ? -23.62981 24.05839 3.70552 1.000 10.76992 185 GLY C N 1
ATOM 1430 C CA . GLY A 1 183 ? -24.33158 24.07263 4.96863 1.000 11.56399 185 GLY C CA 1
ATOM 1431 C C . GLY A 1 183 ? -24.52222 22.71446 5.61762 1.000 11.50439 185 GLY C C 1
ATOM 1432 O O . GLY A 1 183 ? -24.86661 22.65726 6.80520 1.000 11.41528 185 GLY C O 1
ATOM 1433 N N . ASP A 1 184 ? -24.34561 21.62693 4.87673 1.000 10.93405 186 ASP C N 1
ATOM 1434 C CA . ASP A 1 184 ? -24.35871 20.32502 5.52556 1.000 10.23143 186 ASP C CA 1
ATOM 1435 C C . ASP A 1 184 ? -23.08256 20.16956 6.34703 1.000 10.17683 186 ASP C C 1
ATOM 1436 O O . ASP A 1 184 ? -22.06752 20.84071 6.10039 1.000 10.14993 186 ASP C O 1
ATOM 1441 N N . ALA A 1 185 ? -23.12049 19.25640 7.31522 1.000 10.20175 187 ALA C N 1
ATOM 1442 C CA . ALA A 1 185 ? -21.94685 19.01815 8.14077 1.000 9.69859 187 ALA C CA 1
ATOM 1443 C C . ALA A 1 185 ? -21.65622 17.53860 8.29193 1.000 9.38812 187 ALA C C 1
ATOM 1444 O O . ALA A 1 185 ? -22.55798 16.73898 8.55111 1.000 10.70859 187 ALA C O 1
ATOM 1446 N N . LEU A 1 186 ? -20.37325 17.20949 8.21432 1.000 8.52103 188 LEU C N 1
ATOM 1447 C CA . LEU A 1 186 ? -19.85181 15.87994 8.48797 1.000 9.59907 188 LEU C CA 1
ATOM 1448 C C . LEU A 1 186 ? -19.28783 15.84208 9.90427 1.000 9.03390 188 LEU C C 1
ATOM 1449 O O . LEU A 1 186 ? -18.49263 16.70818 10.28346 1.000 10.79441 188 LEU C O 1
ATOM 1454 N N . ILE A 1 187 ? -19.68808 14.83363 10.67423 1.000 9.32692 189 ILE C N 1
ATOM 1455 C CA . ILE A 1 187 ? -19.23825 14.66682 12.05545 1.000 10.05525 189 ILE C CA 1
ATOM 1456 C C . ILE A 1 187 ? -18.10405 13.65333 12.07751 1.000 10.14773 189 ILE C C 1
ATOM 1457 O O . ILE A 1 187 ? -18.26674 12.51260 11.61755 1.000 10.52380 189 ILE C O 1
ATOM 1462 N N . LEU A 1 188 ? -16.95008 14.06500 12.60780 1.000 10.28100 190 LEU C N 1
ATOM 1463 C CA . LEU A 1 188 ? -15.73268 13.25493 12.59096 1.000 11.52509 190 LEU C CA 1
ATOM 1464 C C . LEU A 1 188 ? -15.18569 13.11237 14.00314 1.000 10.16949 190 LEU C C 1
ATOM 1465 O O . LEU A 1 188 ? -14.38952 13.94298 14.45340 1.000 10.62736 190 LEU C O 1
ATOM 1470 N N . PRO A 1 189 ? -15.54703 12.04969 14.71548 1.000 8.59730 191 PRO C N 1
ATOM 1471 C CA . PRO A 1 189 ? -14.83013 11.71255 15.94969 1.000 10.32265 191 PRO C CA 1
ATOM 1472 C C . PRO A 1 189 ? -13.35640 11.49506 15.63035 1.000 10.54058 191 PRO C C 1
ATOM 1473 O O . PRO A 1 189 ? -12.99338 11.12716 14.50646 1.000 10.56871 191 PRO C O 1
ATOM 1477 N N . GLY A 1 190 ? -12.50723 11.71356 16.64140 1.000 10.36130 192 GLY C N 1
ATOM 1478 C CA . GLY A 1 190 ? -11.07116 11.62099 16.45204 1.000 11.24304 192 GLY C CA 1
ATOM 1479 C C . GLY A 1 190 ? -10.58111 10.25384 16.02332 1.000 8.88528 192 GLY C C 1
ATOM 1480 O O . GLY A 1 190 ? -9.45182 10.14046 15.55131 1.000 9.94318 192 GLY C O 1
ATOM 1481 N N . SER A 1 191 ? -11.40048 9.21571 16.18301 1.000 10.11864 193 SER C N 1
ATOM 1482 C CA . SER A 1 191 ? -11.02696 7.84351 15.83972 1.000 9.88390 193 SER C CA 1
ATOM 1483 C C . SER A 1 191 ? -11.45822 7.41642 14.43782 1.000 11.44669 193 SER C C 1
ATOM 1484 O O . SER A 1 191 ? -11.07986 6.32291 13.99659 1.000 11.49436 193 SER C O 1
ATOM 1487 N N . MET A 1 192 ? -12.24032 8.22660 13.73235 1.000 10.13135 194 MET C N 1
ATOM 1488 C CA . MET A 1 192 ? -12.67332 7.86429 12.38437 1.000 10.23960 194 MET C CA 1
ATOM 1489 C C . MET A 1 192 ? -11.55102 8.09718 11.38033 1.000 11.19705 194 MET C C 1
ATOM 1490 O O . MET A 1 192 ? -10.98153 9.18849 11.31539 1.000 11.22432 194 MET C O 1
ATOM 1495 N N . TRP A 1 193 ? -11.24368 7.08198 10.57858 1.000 10.61704 195 TRP C N 1
ATOM 1496 C CA . TRP A 1 193 ? -10.28737 7.25133 9.48688 1.000 10.71905 195 TRP C CA 1
ATOM 1497 C C . TRP A 1 193 ? -10.94986 7.98782 8.32333 1.000 10.93569 195 TRP C C 1
ATOM 1498 O O . TRP A 1 193 ? -12.06047 7.63461 7.90160 1.000 10.92230 195 TRP C O 1
ATOM 1509 N N . HIS A 1 194 ? -10.26785 9.00503 7.79799 1.000 10.30394 196 HIS C N 1
ATOM 1510 C CA . HIS A 1 194 ? -10.85226 9.86178 6.77423 1.000 11.38578 196 HIS C CA 1
ATOM 1511 C C . HIS A 1 194 ? -9.74361 10.64300 6.07420 1.000 11.21380 196 HIS C C 1
ATOM 1512 O O . HIS A 1 194 ? -8.59326 10.67658 6.52284 1.000 11.34755 196 HIS C O 1
ATOM 1519 N N . SER A 1 195 ? -10.11611 11.31368 4.98122 1.000 10.98340 197 SER C N 1
ATOM 1520 C CA . SER A 1 195 ? -9.17268 12.22148 4.32969 1.000 12.83067 197 SER C CA 1
ATOM 1521 C C . SER A 1 195 ? -9.90058 13.06083 3.29356 1.000 12.19996 197 SER C C 1
ATOM 1522 O O . SER A 1 195 ? -10.94528 12.66670 2.77590 1.000 11.80811 197 SER C O 1
ATOM 1525 N N . ALA A 1 196 ? -9.33161 14.23032 3.00898 1.000 11.76199 198 ALA C N 1
ATOM 1526 C CA . ALA A 1 196 ? -9.74561 14.98819 1.84002 1.000 12.17878 198 ALA C CA 1
ATOM 1527 C C . ALA A 1 196 ? -9.38254 14.22015 0.56892 1.000 12.83342 198 ALA C C 1
ATOM 1528 O O . ALA A 1 196 ? -8.37885 13.50180 0.50776 1.000 14.03811 198 ALA C O 1
ATOM 1530 N N . GLY A 1 197 ? -10.21051 14.37963 -0.46210 1.000 13.01433 199 GLY C N 1
ATOM 1531 C CA . GLY A 1 197 ? -9.92836 13.78630 -1.75060 1.000 13.75076 199 GLY C CA 1
ATOM 1532 C C . GLY A 1 197 ? -9.17641 14.73819 -2.66465 1.000 15.36612 199 GLY C C 1
ATOM 1533 O O . GLY A 1 197 ? -8.84861 15.86877 -2.30978 1.000 15.50529 199 GLY C O 1
ATOM 1534 N N . ALA A 1 198 ? -8.89298 14.25044 -3.86918 1.000 14.66211 200 ALA C N 1
ATOM 1535 C CA . ALA A 1 198 ? -8.26211 15.07926 -4.88707 1.000 14.69619 200 ALA C CA 1
ATOM 1536 C C . ALA A 1 198 ? -9.29781 15.99330 -5.52822 1.000 14.20943 200 ALA C C 1
ATOM 1537 O O . ALA A 1 198 ? -10.43600 15.58830 -5.77762 1.000 15.34406 200 ALA C O 1
ATOM 1539 N N . ASN A 1 199 ? -8.91405 17.24458 -5.77643 1.000 15.09778 201 ASN C N 1
ATOM 1540 C CA . ASN A 1 199 ? -9.79947 18.16788 -6.48367 1.000 13.36675 201 ASN C CA 1
ATOM 1541 C C . ASN A 1 199 ? -9.47013 18.09750 -7.96458 1.000 17.59381 201 ASN C C 1
ATOM 1542 O O . ASN A 1 199 ? -8.49579 18.69855 -8.42462 1.000 17.82506 201 ASN C O 1
ATOM 1547 N N . ARG A 1 200 ? -10.28575 17.35055 -8.70107 1.000 17.00074 202 ARG C N 1
ATOM 1548 C CA . ARG A 1 200 ? -10.09067 17.14599 -10.12844 1.000 17.91831 202 ARG C CA 1
ATOM 1549 C C . ARG A 1 200 ? -10.91525 18.10516 -10.97245 1.000 21.65048 202 ARG C C 1
ATOM 1550 O O . ARG A 1 200 ? -11.00703 17.92281 -12.19071 1.000 23.75142 202 ARG C O 1
ATOM 1558 N N . THR A 1 201 ? -11.50260 19.12704 -10.36200 1.000 19.69917 203 THR C N 1
ATOM 1559 C CA . THR A 1 201 ? -12.31576 20.11582 -11.05079 1.000 18.07224 203 THR C CA 1
ATOM 1560 C C . THR A 1 201 ? -11.55262 21.42924 -11.17969 1.000 17.49627 203 THR C C 1
ATOM 1561 O O . THR A 1 201 ? -10.44116 21.58679 -10.67403 1.000 20.47794 203 THR C O 1
ATOM 1565 N N . SER A 1 202 ? -12.18042 22.38485 -11.86016 1.000 21.48056 204 SER C N 1
ATOM 1566 C CA . SER A 1 202 ? -11.58778 23.69532 -12.08508 1.000 20.59553 204 SER C CA 1
ATOM 1567 C C . SER A 1 202 ? -11.97431 24.71578 -11.02565 1.000 25.16784 204 SER C C 1
ATOM 1568 O O . SER A 1 202 ? -11.56061 25.87510 -11.12446 1.000 22.50529 204 SER C O 1
ATOM 1571 N N . GLU A 1 203 ? -12.74425 24.31565 -10.01598 1.000 21.18761 205 GLU C N 1
ATOM 1572 C CA . GLU A 1 203 ? -13.20086 25.21889 -8.97269 1.000 18.40847 205 GLU C CA 1
ATOM 1573 C C . GLU A 1 203 ? -12.71559 24.71112 -7.62195 1.000 17.89624 205 GLU C C 1
ATOM 1574 O O . GLU A 1 203 ? -12.62305 23.50307 -7.39440 1.000 16.82988 205 GLU C O 1
ATOM 1580 N N . TYR A 1 204 ? -12.40748 25.63815 -6.72315 1.000 15.92394 206 TYR C N 1
ATOM 1581 C CA . TYR A 1 204 ? -11.97193 25.23231 -5.39369 1.000 16.82950 206 TYR C CA 1
ATOM 1582 C C . TYR A 1 204 ? -13.11770 24.58079 -4.62516 1.000 17.00694 206 TYR C C 1
ATOM 1583 O O . TYR A 1 204 ? -14.29282 24.85145 -4.86628 1.000 15.98597 206 TYR C O 1
ATOM 1592 N N . ARG A 1 205 ? -12.75289 23.70502 -3.69007 1.000 13.68439 207 ARG C N 1
ATOM 1593 C CA . ARG A 1 205 ? -13.69281 23.09606 -2.75728 1.000 12.44603 207 ARG C CA 1
ATOM 1594 C C . ARG A 1 205 ? -13.34729 23.59671 -1.36334 1.000 12.68225 207 ARG C C 1
ATOM 1595 O O . ARG A 1 205 ? -12.20329 23.44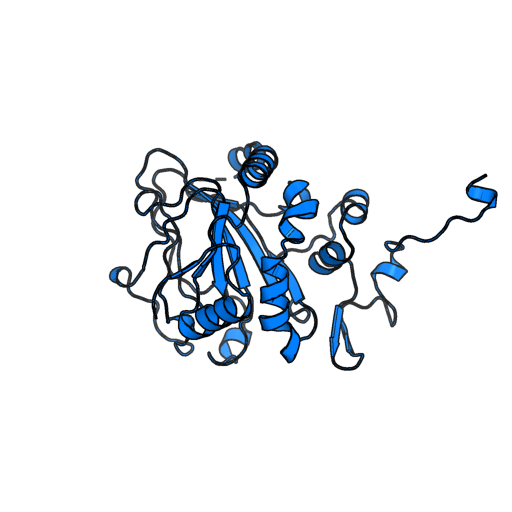294 -0.91565 1.000 13.19125 207 ARG C O 1
ATOM 1603 N N . ARG A 1 206 ? -14.32407 24.18450 -0.67688 1.000 11.78350 208 ARG C N 1
ATOM 1604 C CA . ARG A 1 206 ? -14.04463 24.79276 0.62019 1.000 11.95546 208 ARG C CA 1
ATOM 1605 C C . ARG A 1 206 ? -15.06516 24.36803 1.66322 1.000 11.31269 208 ARG C C 1
ATOM 1606 O O . ARG A 1 206 ? -16.27617 24.39557 1.42597 1.000 11.98058 208 ARG C O 1
ATOM 1614 N N . GLY A 1 207 ? -14.55790 23.97055 2.81869 1.000 12.42537 209 GLY C N 1
ATOM 1615 C CA . GLY A 1 207 ? -15.37685 23.84578 4.00775 1.000 11.52595 209 GLY C CA 1
ATOM 1616 C C . GLY A 1 207 ? -14.66751 24.52627 5.15479 1.000 11.56612 209 GLY C C 1
ATOM 1617 O O . GLY A 1 207 ? -13.63170 25.17438 4.95544 1.000 11.24410 209 GLY C O 1
ATOM 1618 N N . PHE A 1 208 ? -15.20451 24.38807 6.36598 1.000 9.94939 210 PHE C N 1
ATOM 1619 C CA . PHE A 1 208 ? -14.53039 24.88851 7.55438 1.000 10.50781 210 PHE C CA 1
ATOM 1620 C C . PHE A 1 208 ? -14.96175 24.03471 8.73167 1.000 9.25931 210 PHE C C 1
ATOM 1621 O O . PHE A 1 208 ? -15.98515 23.35009 8.68095 1.000 10.41183 210 PHE C O 1
ATOM 1629 N N . ALA A 1 209 ? -14.14892 24.05245 9.78557 1.000 9.51297 211 ALA C N 1
ATOM 1630 C CA . ALA A 1 209 ? -14.36972 23.15405 10.90537 1.000 9.51264 211 ALA C CA 1
ATOM 1631 C C . ALA A 1 209 ? -14.41337 23.87276 12.24664 1.000 9.74480 211 ALA C C 1
ATOM 1632 O O . ALA A 1 209 ? -13.84953 24.96142 12.43700 1.000 9.68780 211 ALA C O 1
ATOM 1634 N N . THR A 1 210 ? -15.11668 23.24012 13.18119 1.000 8.48904 212 THR C N 1
ATOM 1635 C CA 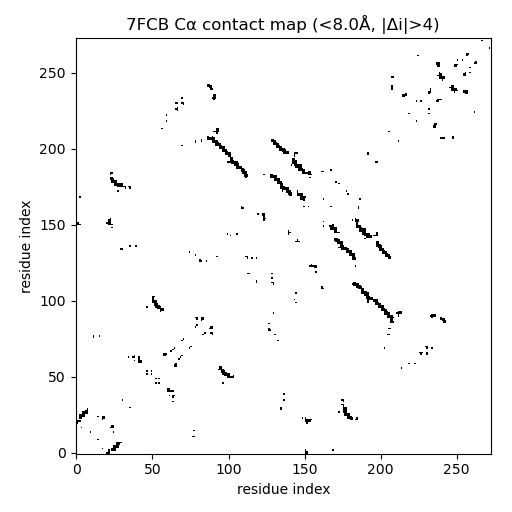. THR A 1 210 ? -14.89689 23.39173 14.60723 1.000 9.25895 212 THR C CA 1
ATOM 1636 C C . THR A 1 210 ? -14.49271 22.02646 15.13957 1.000 7.87095 212 THR C C 1
ATOM 1637 O O . THR A 1 210 ? -14.72503 20.99631 14.50570 1.000 8.58574 212 THR C O 1
ATOM 1641 N N . SER A 1 211 ? -13.87809 22.02494 16.31338 1.000 7.74933 213 SER C N 1
ATOM 1642 C CA . SER A 1 211 ? -13.63587 20.77693 17.02367 1.000 8.04751 213 SER C CA 1
ATOM 1643 C C . SER A 1 211 ? -13.56040 21.07229 18.50972 1.000 7.33336 213 SER C C 1
ATOM 1644 O O . SER A 1 211 ? -13.25690 22.19469 18.92608 1.000 8.49163 213 SER C O 1
ATOM 1647 N N . PHE A 1 212 ? -13.86504 20.04159 19.30173 1.000 7.35953 214 PHE C N 1
ATOM 1648 C CA . PHE A 1 212 ? -13.94709 20.14353 20.75114 1.000 7.71398 214 PHE C CA 1
ATOM 1649 C C . PHE A 1 212 ? -13.36326 18.89489 21.37956 1.000 7.13020 214 PHE C C 1
ATOM 1650 O O . PHE A 1 212 ? -13.34685 17.82690 20.77521 1.000 8.49607 214 PHE C O 1
ATOM 1658 N N . HIS A 1 213 ? -12.87166 19.04254 22.60160 1.000 7.79929 215 HIS C N 1
ATOM 1659 C CA . HIS A 1 213 ? -12.25823 17.91651 23.28779 1.000 7.28211 215 HIS C CA 1
ATOM 1660 C C . HIS A 1 213 ? -12.36807 18.13762 24.78724 1.000 8.33199 215 HIS C C 1
ATOM 1661 O O . HIS A 1 213 ? -12.77425 19.21644 25.23538 1.000 8.14164 215 HIS C O 1
ATOM 1668 N N . PRO A 1 214 ? -12.05678 17.11739 25.59216 1.000 7.52816 216 PRO C N 1
ATOM 1669 C CA . PRO A 1 214 ? -12.22365 17.24389 27.04516 1.000 8.07686 216 PRO C CA 1
ATOM 1670 C C . PRO A 1 214 ? -11.46818 18.41781 27.64012 1.000 8.00709 216 PRO C C 1
ATOM 1671 O O . PRO A 1 214 ? -10.36944 18.77689 27.21136 1.000 8.79064 216 PRO C O 1
ATOM 1675 N N . CYS A 1 215 ? -12.04597 18.96320 28.70739 1.000 7.52364 217 CYS C N 1
ATOM 1676 C CA . CYS A 1 215 ? -11.44877 20.11146 29.36857 1.000 8.55684 217 CYS C CA 1
ATOM 1677 C C . CYS A 1 215 ? -10.05791 19.83286 29.91085 1.000 7.34830 217 CYS C C 1
ATOM 1678 O O . CYS A 1 215 ? -9.30194 20.78381 30.11628 1.000 9.00678 217 CYS C O 1
ATOM 1681 N N . HIS A 1 216 ? -9.71555 18.56981 30.16754 1.000 8.11242 218 HIS C N 1
ATOM 1682 C CA . HIS A 1 216 ? -8.40957 18.25047 30.73452 1.000 8.36440 218 HIS C CA 1
ATOM 1683 C C . HIS A 1 216 ? -7.30621 18.12858 29.69236 1.000 7.37069 218 HIS C C 1
ATOM 1684 O O . HIS A 1 216 ? -6.18072 17.80142 30.06668 1.000 8.35752 218 HIS C O 1
ATOM 1691 N N . PHE A 1 217 ? -7.59482 18.36573 28.40983 1.000 8.06066 219 PHE C N 1
ATOM 1692 C CA . PHE A 1 217 ? -6.58370 18.32931 27.36533 1.000 7.15268 219 PHE C CA 1
ATOM 1693 C C . PHE A 1 217 ? -6.37362 19.73668 26.81505 1.000 7.16319 219 PHE C C 1
ATOM 1694 O O . PHE A 1 217 ? -7.31391 20.53394 26.71328 1.000 8.50289 219 PHE C O 1
ATOM 1702 N N . THR A 1 218 ? -5.13709 20.02519 26.42245 1.000 8.27941 220 THR C N 1
ATOM 1703 C CA . THR A 1 218 ? -4.77169 21.36474 25.96013 1.000 7.03714 220 THR C CA 1
ATOM 1704 C C . THR A 1 218 ? -5.19332 21.56179 24.51455 1.000 8.29120 220 THR C C 1
ATOM 1705 O O . THR A 1 218 ? -4.79767 20.76837 23.65822 1.000 8.68005 220 THR C O 1
ATOM 1709 N N . PRO A 1 219 ? -5.94433 22.61990 24.21034 1.000 7.36443 221 PRO C N 1
ATOM 1710 C CA . PRO A 1 219 ? -6.35911 22.88411 22.82618 1.000 7.58340 221 PRO C CA 1
ATOM 1711 C C . PRO A 1 219 ? -5.20350 23.10289 21.86567 1.000 8.84531 221 PRO C C 1
ATOM 1712 O O . PRO A 1 219 ? -4.16404 23.67366 22.21600 1.000 8.97151 221 PRO C O 1
ATOM 1716 N N . ILE A 1 220 ? -5.43808 22.70308 20.61402 1.000 8.44506 222 ILE C N 1
ATOM 1717 C CA . ILE A 1 220 ? -4.51443 23.03793 19.53243 1.000 8.00575 222 ILE C CA 1
ATOM 1718 C C . ILE A 1 220 ? -4.30107 24.53724 19.46160 1.000 8.53829 222 ILE C C 1
ATOM 1719 O O . ILE A 1 220 ? -3.18064 25.00285 19.22677 1.000 9.34126 222 ILE C O 1
ATOM 1724 N N . GLU A 1 221 ? -5.37272 25.30908 19.62330 1.000 8.32157 223 GLU C N 1
ATOM 1725 C CA . GLU A 1 221 ? -5.33922 26.75937 19.49349 1.000 9.74760 223 GLU C CA 1
ATOM 1726 C C . GLU A 1 221 ? -5.65019 27.42141 20.82075 1.000 10.35726 223 GLU C C 1
ATOM 1727 O O . GLU A 1 221 ? -6.65867 27.08974 21.45625 1.000 11.03217 223 GLU C O 1
ATOM 1733 N N . SER A 1 222 ? -4.80171 28.37011 21.21636 1.000 9.14691 224 SER C N 1
ATOM 1734 C CA . SER A 1 222 ? -5.12591 29.32440 22.25590 1.000 8.38133 224 SER C CA 1
ATOM 1735 C C . SER A 1 222 ? -5.91927 30.47551 21.64969 1.000 9.25494 224 SER C C 1
ATOM 1736 O O . SER A 1 222 ? -5.87076 30.72742 20.44122 1.000 9.70521 224 SER C O 1
ATOM 1739 N N . HIS A 1 223 ? -6.66181 31.16712 22.51019 1.000 9.69261 225 HIS C N 1
ATOM 1740 C CA . HIS A 1 223 ? -7.33236 32.39946 22.12740 1.000 8.91297 225 HIS C CA 1
ATOM 1741 C C . HIS A 1 223 ? -6.92541 33.57516 22.99064 1.000 10.47953 225 HIS C C 1
ATOM 1742 O O . HIS A 1 223 ? -7.58785 34.61755 22.95248 1.000 11.10490 225 HIS C O 1
ATOM 1749 N N A HIS A 1 224 ? -5.81800 33.43219 23.72658 0.546 9.78013 226 HIS C N 1
ATOM 1750 N N B HIS A 1 224 ? -5.84414 33.46525 23.75104 0.454 9.80679 226 HIS C N 1
ATOM 1751 C CA A HIS A 1 224 ? -5.37943 34.44604 24.67834 0.546 10.81043 226 HIS C CA 1
ATOM 1752 C CA B HIS A 1 224 ? -5.52341 34.54598 24.67562 0.454 10.71227 226 HIS C CA 1
ATOM 1753 C C A HIS A 1 224 ? -4.97001 35.74238 23.98997 0.546 10.76676 226 HIS C C 1
ATOM 1754 C C B HIS A 1 224 ? -4.89413 35.75518 23.99961 0.454 10.77247 226 HIS C C 1
ATOM 1755 O O A HIS A 1 224 ? -4.97436 36.79507 24.64157 0.546 12.67377 226 HIS C O 1
ATOM 1756 O O B HIS A 1 224 ? -4.65497 36.76125 24.67807 0.454 13.27006 226 HIS C O 1
ATOM 1769 N N . HIS A 1 225 ? -4.65565 35.69061 22.68944 1.000 10.84583 227 HIS C N 1
ATOM 1770 C CA . HIS A 1 225 ? -4.30698 36.87245 21.91379 1.000 10.66556 227 HIS C CA 1
ATOM 1771 C C . HIS A 1 225 ? -5.51563 37.66282 21.42286 1.000 13.13514 227 HIS C C 1
ATOM 1772 O O . HIS A 1 225 ? -5.32415 38.74580 20.85586 1.000 1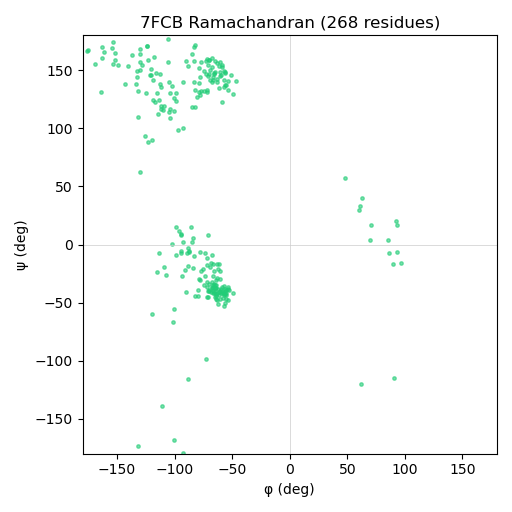4.01671 227 HIS C O 1
ATOM 1779 N N . LEU A 1 226 ? -6.74119 37.16733 21.59769 1.000 11.64097 228 LEU C N 1
ATOM 1780 C CA . LEU A 1 226 ? -7.89077 37.89068 21.07169 1.000 12.62897 228 LEU C CA 1
ATOM 1781 C C . LEU A 1 226 ? -8.12335 39.16267 21.88420 1.000 14.32493 228 LEU C C 1
ATOM 1782 O O . LEU A 1 226 ? -7.90130 39.18616 23.09395 1.000 15.08766 228 LEU C O 1
ATOM 1787 N N . PRO A 1 227 ? -8.56543 40.23751 21.23860 1.000 15.10133 229 PRO C N 1
ATOM 1788 C CA . PRO A 1 227 ? -8.85686 41.46837 21.98001 1.000 17.28380 229 PRO C CA 1
ATOM 1789 C C . PRO A 1 227 ? -9.94116 41.25819 23.02610 1.000 16.51465 229 PRO C C 1
ATOM 1790 O O . PRO A 1 227 ? -10.89251 40.49919 22.82788 1.000 15.32756 229 PRO C O 1
ATOM 1794 N N . ARG A 1 228 ? -9.78371 41.95900 24.14742 1.000 17.41313 230 ARG C N 1
ATOM 1795 C CA . ARG A 1 228 ? -10.75908 41.92437 25.22898 1.000 15.26109 230 ARG C CA 1
ATOM 1796 C C . ARG A 1 228 ? -12.17020 42.14554 24.71021 1.000 17.26596 230 ARG C C 1
ATOM 1797 O O . ARG A 1 228 ? -13.11926 41.48151 25.14179 1.000 16.36108 230 ARG C O 1
ATOM 1805 N N . GLU A 1 229 ? -12.32473 43.08378 23.77870 1.000 17.41995 231 GLU C N 1
ATOM 1806 C CA . GLU A 1 229 ? -13.65072 43.44831 23.29913 1.000 20.58555 231 GLU C CA 1
ATOM 1807 C C . GLU A 1 229 ? -14.31987 42.29067 22.57491 1.000 15.17104 231 GLU C C 1
ATOM 1808 O O . GLU A 1 229 ? -15.54281 42.11637 22.67168 1.000 18.92162 231 GLU C O 1
ATOM 1814 N N . MET A 1 230 ? -13.54203 41.47936 21.85673 1.000 15.25274 232 MET C N 1
ATOM 1815 C CA . MET A 1 230 ? -14.12796 40.29847 21.22349 1.000 15.92017 232 MET C CA 1
ATOM 1816 C C . MET A 1 230 ? -14.58019 39.28438 22.26283 1.000 16.32449 232 MET C C 1
ATOM 1817 O O . MET A 1 230 ? -15.59881 38.60388 22.08391 1.000 16.21326 232 MET C O 1
ATOM 1822 N N . VAL A 1 231 ? -13.81149 39.14112 23.34158 1.000 13.63381 233 VAL C N 1
ATOM 1823 C CA . VAL A 1 231 ? -14.18057 38.17683 24.36063 1.000 13.40856 233 VAL C CA 1
ATOM 1824 C C .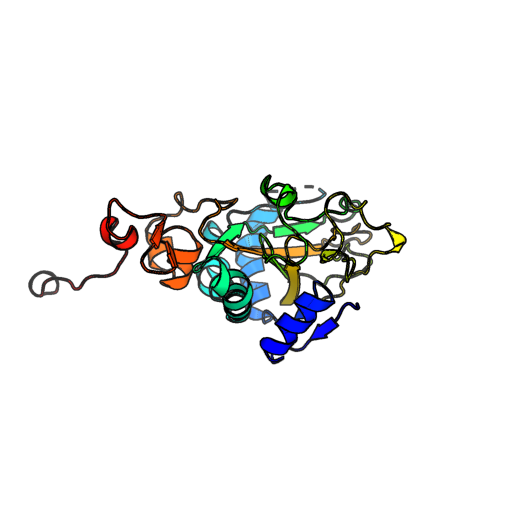 VAL A 1 231 ? -15.46759 38.60833 25.04174 1.000 14.25796 233 VAL C C 1
ATOM 1825 O O . VAL A 1 231 ? -16.32846 37.77943 25.34980 1.000 13.45620 233 VAL C O 1
ATOM 1829 N N . GLU A 1 232 ? -15.63964 39.91935 25.25161 1.000 15.71465 234 GLU C N 1
ATOM 1830 C CA . GLU A 1 232 ? -16.84642 40.40999 25.90735 1.000 17.00421 234 GLU C CA 1
ATOM 1831 C C . GLU A 1 232 ? -18.09161 40.25001 25.04288 1.000 16.90071 234 GLU C C 1
ATOM 1832 O O . GLU A 1 232 ? -19.20186 40.25306 25.58878 1.000 21.80065 234 GLU C O 1
ATOM 1838 N N . GLU A 1 233 ? -17.95379 40.08877 23.72544 1.000 16.84443 235 GLU C N 1
ATOM 1839 C CA . GLU A 1 233 ? -19.14126 39.84508 22.91371 1.000 18.85935 235 GLU C CA 1
ATOM 1840 C C . GLU A 1 233 ? -19.51815 38.37404 22.81485 1.000 17.89831 235 GLU C C 1
ATOM 1841 O O . GLU A 1 233 ? -20.57325 38.06773 22.25542 1.000 17.80492 235 GLU C O 1
ATOM 1847 N N . MET A 1 234 ? -18.69606 37.46282 23.33603 1.000 13.21282 236 MET C N 1
ATOM 1848 C CA . MET A 1 234 ? -19.05991 36.05253 23.36002 1.000 12.56593 236 MET C CA 1
ATOM 1849 C C . MET A 1 234 ? -20.03253 35.73511 24.48692 1.000 12.81365 236 MET C C 1
ATOM 1850 O O . MET A 1 234 ? -20.04441 36.38459 25.53663 1.000 13.21527 236 MET C O 1
ATOM 1855 N N . THR A 1 235 ? -20.84576 34.70556 24.26025 1.000 11.24542 237 THR C N 1
ATOM 1856 C CA . THR A 1 235 ? -21.69281 34.18419 25.31215 1.000 10.54014 237 THR C CA 1
ATOM 1857 C C . THR A 1 235 ? -20.82659 33.53661 26.38487 1.000 10.46669 237 THR C C 1
ATOM 1858 O O . THR A 1 235 ? -19.67157 33.18667 26.13526 1.000 10.45462 237 THR C O 1
ATOM 1862 N N . PRO A 1 236 ? -21.35768 33.36388 27.59127 1.000 10.99000 238 PRO C N 1
ATOM 1863 C CA . PRO A 1 236 ? -20.58774 32.63396 28.60822 1.000 11.74400 238 PRO C CA 1
ATOM 1864 C C . PRO A 1 236 ? -20.13096 31.26790 28.12735 1.000 11.02804 238 PRO C C 1
ATOM 1865 O O . PRO A 1 236 ? -18.99568 30.85881 28.41198 1.000 10.03686 238 PRO C O 1
ATOM 1869 N N . LEU A 1 237 ? -20.95942 30.57683 27.34401 1.000 10.59095 239 LEU C N 1
ATOM 1870 C CA . LEU A 1 237 ? -20.59077 29.26333 26.82804 1.000 10.25582 239 LEU C CA 1
ATOM 1871 C C . LEU A 1 237 ? -19.38427 29.35910 25.90428 1.000 9.48836 239 LEU C C 1
ATOM 1872 O O . LEU A 1 237 ? -18.43817 28.56627 26.01289 1.000 9.29997 239 LEU C O 1
ATOM 1877 N N . VAL A 1 238 ? -19.40453 30.31408 24.97336 1.000 9.05074 240 VAL C N 1
ATOM 1878 C CA . VAL A 1 238 ? -18.28583 30.43649 24.04751 1.000 9.00996 240 VAL C CA 1
ATOM 1879 C C . VAL A 1 238 ? -17.04573 30.94034 24.76899 1.000 9.69277 240 VAL C C 1
ATOM 1880 O O . VAL A 1 238 ? -15.93306 30.51365 24.45741 1.000 9.37827 240 VAL C O 1
ATOM 1884 N N . GLN A 1 239 ? -17.20461 31.80351 25.77763 1.000 8.54922 241 GLN C N 1
ATOM 1885 C CA . GLN A 1 239 ? -16.04603 32.18045 26.58875 1.000 8.76173 241 GLN C CA 1
ATOM 1886 C C . GLN A 1 239 ? -15.38168 30.95213 27.19023 1.000 8.61264 241 GLN C C 1
ATOM 1887 O O . GLN A 1 239 ? -14.14487 30.83903 27.20194 1.000 9.30332 241 GLN C O 1
ATOM 1893 N N . LYS A 1 240 ? -16.18186 30.01465 27.69692 1.000 9.00917 242 LYS C N 1
ATOM 1894 C CA . LYS A 1 240 ? -15.61476 28.77565 28.21302 1.000 9.80666 242 LYS C CA 1
ATOM 1895 C C . LYS A 1 240 ? -15.00740 27.94632 27.08818 1.000 9.94670 242 LYS C C 1
ATOM 1896 O O . LYS A 1 240 ? -13.91698 27.38356 27.25276 1.000 9.03822 242 LYS C O 1
ATOM 1902 N N . MET A 1 241 ? -15.67882 27.87112 25.93192 1.000 9.31305 243 MET C N 1
ATOM 1903 C CA . MET A 1 241 ? -15.11334 27.11500 24.81624 1.000 8.81921 243 MET C CA 1
ATOM 1904 C C . MET A 1 241 ? -13.72716 27.61216 24.45041 1.000 8.31626 243 MET C C 1
ATOM 1905 O O . MET A 1 241 ? -12.85069 26.81434 24.11239 1.000 8.93612 243 MET C O 1
ATOM 1910 N N . LEU A 1 242 ? -13.51244 28.92019 24.50005 1.000 8.08357 244 LEU C N 1
ATOM 1911 C CA . LEU A 1 242 ? -12.29432 29.51040 23.96613 1.000 8.57236 244 LEU C CA 1
ATOM 1912 C C . LEU A 1 242 ? -11.23962 29.81647 25.03222 1.000 8.95779 244 LEU C C 1
ATOM 1913 O O . LEU A 1 242 ? -10.28563 30.54729 24.74839 1.000 9.15847 244 LEU C O 1
ATOM 1918 N N . GLY A 1 243 ? -11.37260 29.27041 26.24170 1.000 8.10755 245 GLY C N 1
ATOM 1919 C CA . GLY A 1 243 ? -10.29932 29.33590 27.21581 1.000 7.87702 245 GLY C CA 1
ATOM 1920 C C . GLY A 1 243 ? -10.32967 30.48640 28.18667 1.000 7.89381 245 GLY C C 1
ATOM 1921 O O . GLY A 1 243 ? -9.30060 30.76181 28.81347 1.000 8.69865 245 GLY C O 1
ATOM 1922 N N . PHE A 1 244 ? -11.46750 31.16682 28.33435 1.000 8.92016 246 PHE C N 1
ATOM 1923 C CA . PHE A 1 244 ? -11.56976 32.33447 29.19633 1.000 9.29554 246 PHE C CA 1
ATOM 1924 C C . PHE A 1 244 ? -12.25106 32.03642 30.51742 1.000 8.71680 246 PHE C C 1
ATOM 1925 O O . PHE A 1 244 ? -12.37087 32.94448 31.35078 1.000 10.50289 246 PHE C O 1
ATOM 1933 N N . ARG A 1 245 ? -12.65501 30.78241 30.74926 1.000 8.21300 247 ARG C N 1
ATOM 1934 C CA . ARG A 1 245 ? -13.35204 30.41750 31.97611 1.000 9.80339 247 ARG C CA 1
ATOM 1935 C C . ARG A 1 245 ? -12.76744 29.16012 32.60788 1.000 8.40047 247 ARG C C 1
ATOM 1936 O O . ARG A 1 245 ? -12.27074 28.24804 31.93346 1.000 8.56152 247 ARG C O 1
ATOM 1944 N N . THR A 1 246 ? -12.86373 29.10824 33.92749 1.000 9.05325 248 THR C N 1
ATOM 1945 C CA . THR A 1 246 ? -12.44139 27.92050 34.65046 1.000 8.78241 248 THR C CA 1
ATOM 1946 C C . THR A 1 246 ? -13.33090 26.73509 34.28026 1.000 9.41731 248 THR C C 1
ATOM 1947 O O . THR A 1 246 ? -14.51644 26.88735 33.95895 1.000 9.22707 248 THR C O 1
ATOM 1951 N N . LEU A 1 247 ? -12.74738 25.53890 34.30183 1.000 8.76530 249 LEU C N 1
ATOM 1952 C CA . LEU A 1 247 ? -13.39120 24.34511 33.77412 1.000 9.91492 249 LEU C CA 1
ATOM 1953 C C . LEU A 1 247 ? -13.71963 23.37568 34.89784 1.000 10.41571 249 LEU C C 1
ATOM 1954 O O . LEU A 1 247 ? -12.90021 23.13817 35.78419 1.000 10.48888 249 LEU C O 1
ATOM 1959 N N . ASN A 1 248 ? -14.90783 22.78924 34.83061 1.000 10.32539 250 ASN C N 1
ATOM 1960 C CA . ASN A 1 248 ? -15.39780 21.88620 35.86322 1.000 11.71740 250 ASN C CA 1
ATOM 1961 C C . ASN A 1 248 ? -15.22512 20.44625 35.42193 1.000 12.08389 250 ASN C C 1
ATOM 1962 O O . ASN A 1 248 ? -15.70652 20.05776 34.35493 1.000 12.15011 250 ASN C O 1
ATOM 1967 N N . LEU A 1 249 ? -14.56228 19.65274 36.25408 1.000 13.01264 251 LEU C N 1
ATOM 1968 C CA . LEU A 1 249 ? -14.51325 18.21859 36.02494 1.000 15.65979 251 LEU C CA 1
ATOM 1969 C C . LEU A 1 249 ? -15.73418 17.63031 36.73154 1.000 19.04619 251 LEU C C 1
ATOM 1970 O O . LEU A 1 249 ? -16.87239 17.94759 36.37091 1.000 23.59174 251 LEU C O 1
ATOM 1975 N N . HIS A 1 250 ? -15.53294 16.79795 37.74363 1.000 22.35984 252 HIS C N 1
ATOM 1976 C CA . HIS A 1 250 ? -16.64712 16.30105 38.53666 1.000 23.89276 252 HIS C CA 1
ATOM 1977 C C . HIS A 1 250 ? -16.35386 16.49312 40.01742 1.000 26.40905 252 HIS C C 1
ATOM 1978 O O . HIS A 1 250 ? -15.19986 16.62463 40.42878 1.000 26.96429 252 HIS C O 1
ATOM 1985 N N . ASN A 1 251 ? -17.42883 16.53509 40.80374 1.000 31.63167 253 ASN C N 1
ATOM 1986 C CA . ASN A 1 251 ? -17.36970 16.60928 42.26555 1.000 32.93402 253 ASN C CA 1
ATOM 1987 C C . ASN A 1 251 ? -16.39090 17.67989 42.74997 1.000 32.80061 253 ASN C C 1
ATOM 1988 O O . ASN A 1 251 ? -15.43331 17.41522 43.48354 1.000 37.23697 253 ASN C O 1
ATOM 1993 N N . ASN A 1 252 ? -16.65075 18.90674 42.30283 1.000 29.29166 254 ASN C N 1
ATOM 1994 C CA . ASN A 1 252 ? -15.96818 20.12950 42.70996 1.000 27.22429 254 ASN C CA 1
ATOM 1995 C C . ASN A 1 252 ? -14.53271 20.22846 42.21598 1.000 25.28858 254 ASN C C 1
ATOM 1996 O O . ASN A 1 252 ? -13.83952 21.19356 42.57084 1.000 26.03661 254 ASN C O 1
ATOM 2001 N N . VAL A 1 253 ? -14.05414 19.27804 41.41810 1.000 20.37099 255 VAL C N 1
ATOM 2002 C CA . VAL A 1 253 ? -12.71966 19.38913 40.85149 1.000 16.90790 255 VAL C CA 1
ATOM 2003 C C . VAL A 1 253 ? -12.77565 20.35132 39.67478 1.000 13.10534 255 VAL C C 1
ATOM 2004 O O . VAL A 1 253 ? -13.65999 20.25593 38.82110 1.000 13.32715 255 VAL C O 1
ATOM 2008 N N . LYS A 1 254 ? -11.85687 21.30170 39.65379 1.000 12.70948 256 LYS C N 1
ATOM 2009 C CA . LYS A 1 254 ? -11.76696 22.28730 38.59219 1.000 11.38892 256 LYS C CA 1
ATOM 2010 C C . LYS A 1 254 ? -10.33768 22.33353 38.08791 1.000 12.12589 256 LYS C C 1
ATOM 2011 O O . LYS A 1 254 ? -9.38583 22.08302 38.83616 1.000 13.55521 256 LYS C O 1
ATOM 2017 N N . VAL A 1 255 ? -10.18934 22.65638 36.80732 1.000 10.52562 257 VAL C N 1
ATOM 2018 C CA . VAL A 1 255 ? -8.88848 23.01107 36.26780 1.000 10.00393 257 VAL C CA 1
ATOM 2019 C C . VAL A 1 255 ? -9.01592 24.38565 35.63495 1.000 9.81936 257 VAL C C 1
ATOM 2020 O O . VAL A 1 255 ? -10.11919 24.93106 35.50035 1.000 9.64709 257 VAL C O 1
ATOM 2024 N N . TRP A 1 256 ? -7.87493 24.96267 35.25320 1.000 8.93416 258 TRP C N 1
ATOM 2025 C CA . TRP A 1 256 ? -7.87725 26.28474 34.63563 1.000 8.60285 258 TRP C CA 1
ATOM 2026 C C . TRP A 1 256 ? -8.42871 27.33415 35.60524 1.000 9.75766 258 TRP C C 1
ATOM 2027 O O . TRP A 1 256 ? -9.17227 28.23802 35.22654 1.000 10.16400 258 TRP C O 1
ATOM 2038 N N . LYS A 1 257 ? -8.05088 27.20170 36.87729 1.000 9.96902 259 LYS C N 1
ATOM 2039 C CA . LYS A 1 257 ? -8.48871 28.08893 37.95172 1.000 10.01774 259 LYS C CA 1
ATOM 2040 C C . LYS A 1 257 ? -7.54635 29.27904 38.06342 1.000 11.66866 259 LYS C C 1
ATOM 2041 O O . LYS A 1 257 ? -6.36452 29.18745 37.73744 1.000 12.39745 259 LYS C O 1
ATOM 2047 N N . ALA A 1 258 ? -8.05955 30.39903 38.56846 1.000 11.31452 260 ALA C N 1
ATOM 2048 C CA . ALA A 1 258 ? -7.20448 31.51185 38.97061 1.000 11.92728 260 ALA C CA 1
ATOM 2049 C C . ALA A 1 258 ? -7.00737 31.36114 40.46770 1.000 16.64137 260 ALA C C 1
ATOM 2050 O O . ALA A 1 258 ? -7.88129 31.72482 41.25947 1.000 16.77648 260 ALA C O 1
ATOM 2052 N N . GLY A 1 259 ? -5.87137 30.78899 40.83789 1.000 13.84295 261 GLY C N 1
ATOM 2053 C CA . GLY A 1 259 ? -5.66698 30.37490 42.21493 1.000 16.11535 261 GLY C CA 1
ATOM 2054 C C . GLY A 1 259 ? -6.69017 29.31881 42.58195 1.000 15.89304 261 GL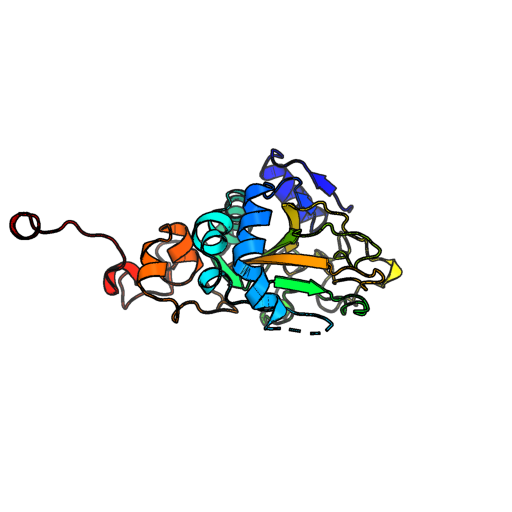Y C C 1
ATOM 2055 O O . GLY A 1 259 ? -6.76389 28.24378 41.96682 1.000 18.80675 261 GLY C O 1
ATOM 2056 N N . GLU A 1 260 ? -7.50132 29.62987 43.58985 1.000 18.24173 262 GLU C N 1
ATOM 2057 C CA . GLU A 1 260 ? -8.60854 28.77959 43.99712 1.000 22.58815 262 GLU C CA 1
ATOM 2058 C C . GLU A 1 260 ? -9.94886 29.23840 43.43737 1.000 21.42056 262 GLU C C 1
ATOM 2059 O O . GLU A 1 260 ? -10.93480 28.50368 43.56369 1.000 24.68730 262 GLU C O 1
ATOM 2065 N N . GLY A 1 261 ? -10.00628 30.42349 42.82190 1.000 17.62177 263 GLY C N 1
ATOM 2066 C CA . GLY A 1 261 ? -11.23289 30.95642 42.26974 1.000 16.96219 263 GLY C CA 1
ATOM 2067 C C . GLY A 1 261 ? -11.32093 30.76432 40.76464 1.000 15.24653 263 GLY C C 1
ATOM 2068 O O . GLY A 1 261 ? -10.53048 30.04695 40.14920 1.000 15.31211 263 GLY C O 1
ATOM 2069 N N . ASN A 1 262 ? -12.30144 31.43502 40.16681 1.000 13.05902 264 ASN C N 1
ATOM 2070 C CA . ASN A 1 262 ? -12.55990 31.28291 38.74298 1.000 11.83256 264 ASN C CA 1
ATOM 2071 C C . ASN A 1 262 ? -11.81079 32.33570 37.94679 1.000 11.05140 264 ASN C C 1
ATOM 2072 O O . ASN A 1 262 ? -11.76985 33.51549 38.32064 1.000 11.30516 264 ASN C O 1
ATOM 2077 N N . LEU A 1 263 ? -11.26375 31.90374 36.80893 1.000 9.91832 265 LEU C N 1
ATOM 2078 C CA . LEU A 1 263 ? -10.49841 32.79444 35.95028 1.000 9.85478 265 LEU C CA 1
ATOM 2079 C C . LEU A 1 263 ? -11.32764 33.99887 35.51847 1.000 11.02418 265 LEU C C 1
ATOM 2080 O O . LEU A 1 263 ? -10.83683 35.13682 35.53344 1.000 11.24616 265 LEU C O 1
ATOM 2085 N N . GLU A 1 264 ? -12.58903 33.76308 35.13729 1.000 10.45697 266 GLU C N 1
ATOM 2086 C CA . GLU A 1 264 ? -13.43166 34.82219 34.57378 1.000 10.87523 266 GLU C CA 1
ATOM 2087 C C . GLU A 1 264 ? -13.86095 35.84038 35.62614 1.000 11.61129 266 GLU C C 1
ATOM 2088 O O . GLU A 1 264 ? -14.25971 36.95437 35.27113 1.000 12.66634 266 GLU C O 1
ATOM 2094 N N . ASP A 1 265 ? -13.75995 35.49182 36.90797 1.000 11.68196 267 ASP C N 1
ATOM 2095 C CA . ASP A 1 265 ? -13.89631 36.48641 37.96869 1.000 11.80620 267 ASP C CA 1
ATOM 2096 C C . ASP A 1 265 ? -12.59186 37.26151 38.14135 1.000 13.97016 267 ASP C C 1
ATOM 2097 O O . ASP A 1 265 ? -12.59808 38.49821 38.21678 1.000 14.58151 267 ASP C O 1
ATOM 2102 N N . ALA A 1 266 ? -11.45437 36.55942 38.14165 1.000 12.31294 268 ALA C N 1
ATOM 2103 C CA . ALA A 1 266 ? -10.17854 37.23252 38.37400 1.000 12.08064 268 ALA C CA 1
ATOM 2104 C C . ALA A 1 266 ? -9.83917 38.22904 37.27534 1.000 13.58717 268 ALA C C 1
ATOM 2105 O O . ALA A 1 266 ? -9.16125 39.22749 37.53926 1.000 16.65637 268 ALA C O 1
ATOM 2107 N N . THR A 1 267 ? -10.28017 37.98271 36.04663 1.000 12.14748 269 THR C N 1
ATOM 2108 C CA . THR A 1 267 ? -10.00874 38.88752 34.93826 1.000 12.88657 269 THR C CA 1
ATOM 2109 C C . THR A 1 267 ? -11.06540 39.96623 34.79848 1.000 13.66853 269 THR C C 1
ATOM 2110 O O . THR A 1 267 ? -10.95311 40.81093 33.90114 1.000 15.16985 269 THR C O 1
ATOM 2114 N N . GLY A 1 268 ? -12.10131 39.93046 35.63012 1.000 13.13264 270 GLY C N 1
ATOM 2115 C CA . GLY A 1 268 ? -13.17006 40.89658 35.49278 1.000 14.97019 270 GLY C CA 1
ATOM 2116 C C . GLY A 1 268 ? -14.01993 40.68862 34.26823 1.000 16.19805 270 GLY C C 1
ATOM 2117 O O . GLY A 1 268 ? -14.74298 41.60168 33.86270 1.000 17.24117 270 GLY C O 1
ATOM 2118 N N . LEU A 1 269 ? -13.94708 39.50683 33.65213 1.000 13.78011 271 LEU C N 1
ATOM 2119 C CA . LEU A 1 269 ? -14.72763 39.24670 32.45321 1.000 15.14033 271 LEU C CA 1
ATOM 2120 C C . LEU A 1 269 ? -16.21485 39.19876 32.76679 1.000 15.47018 271 LEU C C 1
ATOM 2121 O O . LEU A 1 269 ? -17.03688 39.65857 31.96779 1.000 16.24050 271 LEU C O 1
ATOM 2126 N N . LYS A 1 270 ? -16.58289 38.66154 33.92371 1.000 13.22411 272 LYS C N 1
ATOM 2127 C CA . LYS A 1 270 ? -17.99601 38.59724 34.27660 1.000 17.06609 272 LYS C CA 1
ATOM 2128 C C . LYS A 1 270 ? -18.52061 39.98833 34.60913 1.000 14.63918 272 LYS C C 1
ATOM 2129 O O . LYS A 1 270 ? -17.88451 40.74457 35.34547 1.000 18.60942 272 LYS C O 1
ATOM 2135 N N . SER A 1 271 ? -19.67392 40.32879 34.03543 1.000 16.14881 273 SER C N 1
ATOM 2136 C CA . SER A 1 271 ? -20.26067 41.64766 34.23595 1.000 15.55505 273 SER C CA 1
ATOM 2137 C C . SER A 1 271 ? -20.62210 41.85576 35.69783 1.000 15.13229 273 SER C C 1
ATOM 2138 O O . SER A 1 271 ? -21.11937 40.95041 36.36673 1.000 15.02926 273 SER C O 1
ATOM 2141 N N . VAL A 1 272 ? -20.36455 43.06554 36.18609 1.000 16.12587 274 VAL C N 1
ATOM 2142 C CA . VAL A 1 272 ? -20.79262 43.49348 37.50924 1.000 16.84548 274 VAL C CA 1
ATOM 2143 C C . VAL A 1 272 ? -21.62529 44.75293 37.33425 1.000 18.61995 274 VAL C C 1
ATOM 2144 O O . VAL A 1 272 ? -21.54566 45.44313 36.31765 1.000 21.57788 274 VAL C O 1
ATOM 2148 N N . ALA A 1 273 ? -22.44904 45.04073 38.33634 1.000 15.23323 275 ALA C N 1
ATOM 2149 C CA . ALA A 1 273 ? -23.27892 46.23063 38.28153 1.000 15.28960 275 ALA C CA 1
ATOM 2150 C C . ALA A 1 273 ? -22.46527 47.43798 38.71688 1.000 17.76948 275 ALA C C 1
ATOM 2151 O O . ALA A 1 273 ? -21.77120 47.39215 39.73604 1.000 19.56709 275 ALA C O 1
ATOM 2153 N N . ALA A 1 274 ? -22.55195 48.51469 37.94169 1.000 19.40086 276 ALA C N 1
ATOM 2154 C CA . ALA A 1 274 ? -21.90178 49.75674 38.32727 1.000 23.92190 276 ALA C CA 1
ATOM 2155 C C . ALA A 1 274 ? -22.50283 50.28958 39.62409 1.000 23.67652 276 ALA C C 1
ATOM 2156 O O . ALA A 1 274 ? -23.64146 49.98204 39.99181 1.000 17.48656 276 ALA C O 1
ATOM 2158 N N . LYS A 1 275 ? -21.71350 51.09359 40.32895 1.000 23.77228 277 LYS C N 1
ATOM 2159 C CA . LYS A 1 275 ? -22.24167 51.83709 41.46077 1.000 24.93046 277 LYS C CA 1
ATOM 2160 C C . LYS A 1 275 ? -23.24935 52.86821 40.96292 1.000 19.22397 277 LYS C C 1
ATOM 2161 O O . LYS A 1 275 ? -23.10741 53.42852 39.87282 1.000 25.69191 277 LYS C O 1
ATOM 2163 N N . LEU A 1 276 ? -24.29631 53.09288 41.76203 1.000 24.85721 278 LEU C N 1
ATOM 2164 C CA . LEU A 1 276 ? -25.33672 54.03604 41.35731 1.000 24.40747 278 LEU C CA 1
ATOM 2165 C C . LEU A 1 276 ? -24.75328 55.41321 41.05551 1.000 24.37014 278 LEU C C 1
ATOM 2166 O O . LEU A 1 276 ? -25.14075 56.05751 40.07540 1.000 27.33225 278 LEU C O 1
ATOM 2171 N N . ALA A 1 277 ? -23.78764 55.86311 41.86073 1.000 29.10304 279 ALA C N 1
ATOM 2172 C CA . ALA A 1 277 ? -23.19408 57.17791 41.63074 1.000 28.87991 279 ALA C CA 1
ATOM 2173 C C . ALA A 1 277 ? -22.47411 57.24024 40.28814 1.000 32.36223 279 ALA C C 1
ATOM 2174 O O . ALA A 1 277 ? -22.57483 58.24168 39.56877 1.000 35.13598 279 ALA C O 1
ATOM 2176 N N . ALA A 1 278 ? -21.74327 56.18027 39.93150 1.000 31.84165 280 ALA C N 1
ATOM 2177 C CA . ALA A 1 278 ? -21.04333 56.16327 38.64954 1.000 29.67403 280 ALA C CA 1
ATOM 2178 C C . ALA A 1 278 ? -22.02648 56.18230 37.48935 1.000 35.16016 280 ALA C C 1
ATOM 2179 O O . ALA A 1 278 ? -21.77247 56.81674 36.45652 1.000 32.63729 280 ALA C O 1
ATOM 2181 N N . ALA A 1 279 ? -23.15655 55.48804 37.64287 1.000 34.78239 281 ALA C N 1
ATOM 2182 C CA . ALA A 1 279 ? -24.18169 55.49288 36.60673 1.000 33.35413 281 ALA C CA 1
ATOM 2183 C C . ALA A 1 279 ? -24.78658 56.87939 36.44053 1.000 34.50697 281 ALA C C 1
ATOM 2184 O O . ALA A 1 279 ? -25.09710 57.30203 35.32067 1.000 36.53422 281 ALA C O 1
ATOM 2186 N N . LEU A 1 280 ? -24.95892 57.60126 37.54083 1.000 30.34583 282 LEU C N 1
ATOM 2187 C CA . LEU A 1 280 ? -25.53937 58.93489 37.50055 1.000 32.74202 282 LEU C CA 1
ATOM 2188 C C . LEU A 1 280 ? -24.50140 59.93684 37.00192 1.000 35.39093 282 LEU C C 1
ATOM 2189 O O . LEU A 1 280 ? -24.82069 60.85109 36.24396 1.000 39.67325 282 LEU C O 1
#

Nearest PDB structures (foldseek):
  7fcb-assembly1_C-2  TM=1.004E+00  e=6.615E-62  Aspergillus sp.
  7eyt-assembly1_C  TM=1.001E+00  e=3.314E-55  Aspergillus sp.
  7eyw-assembly2_D-3  TM=9.999E-01  e=7.980E-54  Aspergillus sp.
  7eyr-assembly1_D-2  TM=9.760E-01  e=7.516E-54  Aspergillus sp.
  7eyr-assembly2_B-3  TM=9.373E-01  e=7.232E-55  Aspergillus sp.